Protein AF-A0A2V8SDV5-F1 (afdb_monomer_lite)

Secondary structure (DSSP, 8-state):
-PPPPPPP-----PPP---PPP-----PPPPPPPPPTHHHHHHHTT----SS-HHHHHHGGG-HHHHHHHHHHHHHHHHHSGGGT---HHHHHHHHS----HHHHHHHHHHHHTS-GGG--HHHHHHHHHH-HHHHHHHHHHHHHHHHHHHHHTHHHHHTTTTSTTT--HHHHHHHHHHHHHHHHHH---SHHHHHHHHHHHHHHHHHHHHHHHHHHHHHS------HHHHHHHHHHHHHHHHTT--TT--------HHHHHHHHHHHHHHHHHHHHHHHHHHHHHHHHHHHHHHHHHHHHHHHHHHHHHHT-

pLDDT: mean 82.23, std 18.37, range [34.72, 98.62]

Radius of gyration: 32.61 Å; chains: 1; bounding box: 70×82×105 Å

Sequence (313 aa):
MSRRAVKPKQSEETPKPDEAPPLTLVEFPAPPETPVLDEADEAMNKLALHYDSIGLAQYERGSLLRIFRDEFRRYATYLMSDSGGNIPLEEACRQASHRYDTKGATELMEELLNTPTESVNFSRLMHLWECSPEEAERFFGLVKSEATREFASGHMAAEVFEPVDWMRSVWQRAKFLAVRDTFLAEYEPEGGIEYALVDTLSQAYFMQQYWMEMAVKRTRSSPCRETYEFAEWKHYKREVAKERKFEHGWWDIPLISEQAAVESATQMADTFSRLFQRTLRQLNNHRLAKLKAQKLQAEIHRLNRKGLDSERN

Foldseek 3Di:
DDDDDDDDDDDDDDDDPDDDPPPDPPPDPDDPDDPDPPVVVVVVVVPPDDDDDVVVVVVCVQFVCVVLVVVLVVQLVCCCDPNNVNDPSVVSNVVSAADADPPQLVVLLVVCVPDDLVPDDVVSLVVNCSHPVVSSRVVSVVSVVVVVVCLLQLVVLLCVQVVDPVSPDPVLSVVLSVQLVVLCVVPVDDDDVLSVLSSQLSVLVSQLVVLVVQLVVLVPDDWPDCDPVNVVVVVVVVVVCVVVVNDPDDDDDDDDGSVVSSVVSVVSSVVSVVSNVVSVVVSVVVVVVVVVVVVVVVVVVVVVVVVVVVVVD

Structure (mmCIF, N/CA/C/O backbone):
data_AF-A0A2V8SDV5-F1
#
_entry.id   AF-A0A2V8SDV5-F1
#
loop_
_atom_site.group_PDB
_atom_site.id
_atom_site.type_symbol
_atom_site.label_atom_id
_atom_site.label_alt_id
_atom_site.label_comp_id
_atom_site.label_asym_id
_atom_site.label_entity_id
_atom_site.label_seq_id
_atom_site.pdbx_PDB_ins_code
_atom_site.Cartn_x
_atom_site.Cartn_y
_atom_site.Cartn_z
_atom_site.occupancy
_atom_site.B_iso_or_equiv
_atom_site.auth_seq_id
_atom_site.auth_comp_id
_atom_site.auth_asym_id
_atom_site.auth_atom_id
_atom_site.pdbx_PDB_model_num
ATOM 1 N N . MET A 1 1 ? 38.248 -43.782 -54.897 1.00 49.00 1 MET A N 1
ATOM 2 C CA . MET A 1 1 ? 37.269 -42.923 -54.193 1.00 49.00 1 MET A CA 1
ATOM 3 C C . MET A 1 1 ? 35.896 -43.172 -54.798 1.00 49.00 1 MET A C 1
ATOM 5 O O . MET A 1 1 ? 35.703 -42.912 -55.978 1.00 49.00 1 MET A O 1
ATOM 9 N N . SER A 1 2 ? 35.016 -43.819 -54.033 1.00 46.56 2 SER A N 1
ATOM 10 C CA . SER A 1 2 ? 33.792 -44.467 -54.523 1.00 46.56 2 SER A CA 1
ATOM 11 C C . SER A 1 2 ? 32.611 -43.490 -54.558 1.00 46.56 2 SER A C 1
ATOM 13 O O . SER A 1 2 ? 32.330 -42.829 -53.560 1.00 46.56 2 SER A O 1
ATOM 15 N N . ARG A 1 3 ? 31.934 -43.387 -55.710 1.00 50.47 3 ARG A N 1
ATOM 16 C CA . ARG A 1 3 ? 30.750 -42.539 -55.924 1.00 50.47 3 ARG A CA 1
ATOM 17 C C . ARG A 1 3 ? 29.518 -43.221 -55.317 1.00 50.47 3 ARG A C 1
ATOM 19 O O . ARG A 1 3 ? 29.137 -44.301 -55.757 1.00 50.47 3 ARG A O 1
ATOM 26 N N . ARG A 1 4 ? 28.892 -42.591 -54.317 1.00 50.09 4 ARG A N 1
ATOM 27 C CA . ARG A 1 4 ? 27.607 -43.027 -53.745 1.00 50.09 4 ARG A CA 1
ATOM 28 C C . ARG A 1 4 ? 26.446 -42.439 -54.546 1.00 50.09 4 ARG A C 1
ATOM 30 O O . ARG A 1 4 ? 26.362 -41.229 -54.721 1.00 50.09 4 ARG A O 1
ATOM 37 N N . ALA A 1 5 ? 25.566 -43.322 -55.009 1.00 54.81 5 ALA A N 1
ATOM 38 C CA . ALA A 1 5 ? 24.318 -43.001 -55.684 1.00 54.81 5 ALA A CA 1
ATOM 39 C C . ALA A 1 5 ? 23.266 -42.477 -54.689 1.00 54.81 5 ALA A C 1
ATOM 41 O O . ALA A 1 5 ? 23.060 -43.062 -53.624 1.00 54.81 5 ALA A O 1
ATOM 42 N N . VAL A 1 6 ? 22.599 -41.386 -55.064 1.00 53.56 6 VAL A N 1
ATOM 43 C CA . VAL A 1 6 ? 21.464 -40.779 -54.356 1.00 53.56 6 VAL A CA 1
ATOM 44 C C . VAL A 1 6 ? 20.179 -41.454 -54.846 1.00 53.56 6 VAL A C 1
ATOM 46 O O . VAL A 1 6 ? 19.916 -41.472 -56.047 1.00 53.56 6 VAL A O 1
ATOM 49 N N . LYS A 1 7 ? 19.396 -42.037 -53.929 1.00 58.16 7 LYS A N 1
ATOM 50 C CA . LYS A 1 7 ? 18.055 -42.581 -54.212 1.00 58.16 7 LYS A CA 1
ATOM 51 C C . LYS A 1 7 ? 16.987 -41.474 -54.128 1.00 58.16 7 LYS A C 1
ATOM 53 O O . LYS A 1 7 ? 17.158 -40.551 -53.332 1.00 58.16 7 LYS A O 1
ATOM 58 N N . PRO A 1 8 ? 15.905 -41.557 -54.925 1.00 54.75 8 PRO A N 1
ATOM 59 C CA . PRO A 1 8 ? 14.901 -40.506 -55.029 1.00 54.75 8 PRO A CA 1
ATOM 60 C C . PRO A 1 8 ? 13.845 -40.561 -53.915 1.00 54.75 8 PRO A C 1
ATOM 62 O O . PRO A 1 8 ? 13.597 -41.603 -53.308 1.00 54.75 8 PRO A O 1
ATOM 65 N N . LYS A 1 9 ? 13.248 -39.381 -53.702 1.00 50.44 9 LYS A N 1
ATOM 66 C CA . LYS A 1 9 ? 12.163 -39.011 -52.783 1.00 50.44 9 LYS A CA 1
ATOM 67 C C . LYS A 1 9 ? 11.023 -40.035 -52.724 1.00 50.44 9 LYS A C 1
ATOM 69 O O . LYS A 1 9 ? 10.465 -40.388 -53.760 1.00 50.44 9 LYS A O 1
ATOM 74 N N . GLN A 1 10 ? 10.628 -40.399 -51.505 1.00 50.66 10 GLN A N 1
ATOM 75 C CA . GLN A 1 10 ? 9.293 -40.916 -51.211 1.00 50.66 10 GLN A CA 1
ATOM 76 C C . GLN A 1 10 ? 8.358 -39.740 -50.912 1.00 50.66 10 GLN A C 1
ATOM 78 O O . GLN A 1 10 ? 8.747 -38.767 -50.267 1.00 50.66 10 GLN A O 1
ATOM 83 N N . SER A 1 11 ? 7.172 -39.834 -51.495 1.00 47.81 11 SER A N 1
ATOM 84 C CA . SER A 1 11 ? 6.075 -38.878 -51.488 1.00 47.81 11 SER A CA 1
ATOM 85 C C . SER A 1 11 ? 5.344 -38.816 -50.149 1.00 47.81 11 SER A C 1
ATOM 87 O O . SER A 1 11 ? 5.322 -39.778 -49.388 1.00 47.81 11 SER A O 1
ATOM 89 N N . GLU A 1 12 ? 4.745 -37.649 -49.940 1.00 51.69 12 GLU A N 1
ATOM 90 C CA . GLU A 1 12 ? 3.873 -37.209 -48.856 1.00 51.69 12 GLU A CA 1
ATOM 91 C C . GLU A 1 12 ? 2.840 -38.246 -48.392 1.00 51.69 12 GLU A C 1
ATOM 93 O O . GLU A 1 12 ? 2.044 -38.746 -49.183 1.00 51.69 12 GLU A O 1
ATOM 98 N N . GLU A 1 13 ? 2.794 -38.464 -47.076 1.00 52.88 13 GLU A N 1
ATOM 99 C CA . GLU A 1 13 ? 1.607 -38.924 -46.358 1.00 52.88 13 GLU A CA 1
ATOM 100 C C . GLU A 1 13 ? 1.145 -37.753 -45.481 1.00 52.88 13 GLU A C 1
ATOM 102 O O . GLU A 1 13 ? 1.774 -37.399 -44.483 1.00 52.88 13 GLU A O 1
ATOM 107 N N . THR A 1 14 ? 0.084 -37.076 -45.915 1.00 54.94 14 THR A N 1
ATOM 108 C CA . THR A 1 14 ? -0.599 -36.034 -45.142 1.00 54.94 14 THR A CA 1
ATOM 109 C C . THR A 1 14 ? -1.192 -36.639 -43.865 1.00 54.94 14 THR A C 1
ATOM 111 O O . THR A 1 14 ? -1.994 -37.573 -43.976 1.00 54.94 14 THR A O 1
ATOM 114 N N . PRO A 1 15 ? -0.867 -36.120 -42.666 1.00 56.84 15 PRO A N 1
ATOM 115 C CA . PRO A 1 15 ? -1.515 -36.556 -41.438 1.00 56.84 15 PRO A CA 1
ATOM 116 C C . PRO A 1 15 ? -2.990 -36.138 -41.463 1.00 56.84 15 PRO A C 1
ATOM 118 O O . PRO A 1 15 ? -3.324 -34.991 -41.768 1.00 56.84 15 PRO A O 1
ATOM 121 N N . LYS A 1 16 ? -3.876 -37.095 -41.165 1.00 62.25 16 LYS A N 1
ATOM 122 C CA . LYS A 1 16 ? -5.292 -36.828 -40.896 1.00 62.25 16 LYS A CA 1
ATOM 123 C C . LYS A 1 16 ? -5.400 -35.801 -39.758 1.00 62.25 16 LYS A C 1
ATOM 125 O O . LYS A 1 16 ? -4.616 -35.890 -38.817 1.00 62.25 16 LYS A O 1
ATOM 130 N N . PRO A 1 17 ? -6.349 -34.852 -39.822 1.00 55.41 17 PRO A N 1
ATOM 131 C CA . PRO A 1 17 ? -6.606 -33.959 -38.706 1.00 55.41 17 PRO A CA 1
ATOM 132 C C . PRO A 1 17 ? -7.155 -34.794 -37.547 1.00 55.41 17 PRO A C 1
ATOM 134 O O . PRO A 1 17 ? -8.232 -35.377 -37.665 1.00 55.41 17 PRO A O 1
ATOM 137 N N . ASP A 1 18 ? -6.390 -34.880 -36.461 1.00 56.69 18 ASP A N 1
ATOM 138 C CA . ASP A 1 18 ? -6.888 -35.384 -35.188 1.00 56.69 18 ASP A CA 1
ATOM 139 C C . ASP A 1 18 ? -8.061 -34.496 -34.760 1.00 56.69 18 ASP A C 1
ATOM 141 O O . ASP A 1 18 ? -7.931 -33.274 -34.632 1.00 56.69 18 ASP A O 1
ATOM 145 N N . GLU A 1 19 ? -9.228 -35.118 -34.600 1.00 59.03 19 GLU A N 1
ATOM 146 C CA . GLU A 1 19 ? -10.405 -34.500 -34.006 1.00 59.03 19 GLU A CA 1
ATOM 147 C C . GLU A 1 19 ? -10.012 -33.950 -32.635 1.00 59.03 19 GLU A C 1
ATOM 149 O O . GLU A 1 19 ? -9.651 -34.694 -31.721 1.00 59.03 19 GLU A O 1
ATOM 154 N N . ALA A 1 20 ? -10.046 -32.623 -32.508 1.00 60.84 20 ALA A N 1
ATOM 155 C CA . ALA A 1 20 ? -9.843 -31.966 -31.233 1.00 60.84 20 ALA A CA 1
ATOM 156 C C . ALA A 1 20 ? -10.861 -32.534 -30.226 1.00 60.84 20 ALA A C 1
ATOM 158 O O . ALA A 1 20 ? -12.056 -32.584 -30.543 1.00 60.84 20 ALA A O 1
ATOM 159 N N . PRO A 1 21 ? -10.423 -32.965 -29.030 1.00 67.69 21 PRO A N 1
ATOM 160 C CA . PRO A 1 21 ? -11.344 -33.431 -28.009 1.00 67.69 21 PRO A CA 1
ATOM 161 C C . PRO A 1 21 ? -12.359 -32.319 -27.704 1.00 67.69 21 PRO A C 1
ATOM 163 O O . PRO A 1 21 ? -11.981 -31.141 -27.674 1.00 67.69 21 PRO A O 1
ATOM 166 N N . PRO A 1 22 ? -13.644 -32.657 -27.496 1.00 63.91 22 PRO A N 1
ATOM 167 C CA . PRO A 1 22 ? -14.652 -31.670 -27.147 1.00 63.91 22 PRO A CA 1
ATOM 168 C C . PRO A 1 22 ? -14.192 -30.923 -25.898 1.00 63.91 22 PRO A C 1
ATOM 170 O O . PRO A 1 22 ? -13.827 -31.540 -24.898 1.00 63.91 22 PRO A O 1
ATOM 173 N N . LEU A 1 23 ? -14.190 -29.591 -25.979 1.00 51.94 23 LEU A N 1
ATOM 174 C CA . LEU A 1 23 ? -13.953 -28.710 -24.843 1.00 51.94 23 LEU A CA 1
ATOM 175 C C . LEU A 1 23 ? -14.999 -29.035 -23.774 1.00 51.94 23 LEU A C 1
ATOM 177 O O . LEU A 1 23 ? -16.142 -28.585 -23.845 1.00 51.94 23 LEU A O 1
ATOM 181 N N . THR A 1 24 ? -14.617 -29.852 -22.797 1.00 54.72 24 THR A N 1
ATOM 182 C CA . THR A 1 24 ? -15.363 -30.012 -21.556 1.00 54.72 24 THR A CA 1
ATOM 183 C C . THR A 1 24 ? -15.411 -28.647 -20.890 1.00 54.72 24 THR A C 1
ATOM 185 O O . THR A 1 24 ? -14.373 -28.118 -20.486 1.00 54.72 24 THR A O 1
ATOM 188 N N . LEU A 1 25 ? -16.612 -28.068 -20.822 1.00 49.56 25 LEU A N 1
ATOM 189 C CA . LEU A 1 25 ? -16.926 -26.946 -19.948 1.00 49.56 25 LEU A CA 1
ATOM 190 C C . LEU A 1 25 ? -16.428 -27.308 -18.547 1.00 49.56 25 LEU A C 1
ATOM 192 O O . LEU A 1 25 ? -16.959 -28.210 -17.905 1.00 49.56 25 LEU A O 1
ATOM 196 N N . VAL A 1 26 ? -15.362 -26.641 -18.111 1.00 53.66 26 VAL A N 1
ATOM 197 C CA . VAL A 1 26 ? -14.931 -26.676 -16.718 1.00 53.66 26 VAL A CA 1
ATOM 198 C C . VAL A 1 26 ? -16.024 -25.950 -15.943 1.00 53.66 26 VAL A C 1
ATOM 200 O O . VAL A 1 26 ? -16.126 -24.726 -16.007 1.00 53.66 26 VAL A O 1
ATOM 203 N N . GLU A 1 27 ? -16.895 -26.714 -15.286 1.00 49.75 27 GLU A N 1
ATOM 204 C CA . GLU A 1 27 ? -17.838 -26.179 -14.311 1.00 49.75 27 GLU A CA 1
ATOM 205 C C . GLU A 1 27 ? -17.020 -25.561 -13.175 1.00 49.75 27 GLU A C 1
ATOM 207 O O . GLU A 1 27 ? -16.356 -26.255 -12.403 1.00 49.75 27 GLU A O 1
ATOM 212 N N . PHE A 1 28 ? -17.010 -24.230 -13.114 1.00 49.50 28 PHE A N 1
ATOM 213 C CA . PHE A 1 28 ? -16.455 -23.520 -11.974 1.00 49.50 28 PHE A CA 1
ATOM 214 C C . PHE A 1 28 ? -17.338 -23.819 -10.754 1.00 49.50 28 PHE A C 1
ATOM 216 O O . PHE A 1 28 ? -18.562 -23.687 -10.860 1.00 49.50 28 PHE A O 1
ATOM 223 N N . PRO A 1 29 ? -16.762 -24.222 -9.607 1.00 61.72 29 PRO A N 1
ATOM 224 C CA . PRO A 1 29 ? -17.536 -24.397 -8.387 1.00 61.72 29 PRO A CA 1
ATOM 225 C C . PRO A 1 29 ? -18.233 -23.077 -8.045 1.00 61.72 29 PRO A C 1
ATOM 227 O O . PRO A 1 29 ? -17.631 -22.006 -8.152 1.00 61.72 29 PRO A O 1
ATOM 230 N N . ALA A 1 30 ? -19.509 -23.161 -7.664 1.00 60.22 30 ALA A N 1
ATOM 231 C CA . ALA A 1 30 ? -20.270 -22.006 -7.209 1.00 60.22 30 ALA A CA 1
ATOM 232 C C . ALA A 1 30 ? -19.486 -21.272 -6.102 1.00 60.22 30 ALA A C 1
ATOM 234 O O . ALA A 1 30 ? -18.885 -21.937 -5.249 1.00 60.22 30 ALA A O 1
ATOM 235 N N . PRO A 1 31 ? -19.449 -19.925 -6.117 1.00 54.84 31 PRO A N 1
ATOM 236 C CA . PRO A 1 31 ? -18.768 -19.164 -5.081 1.00 54.84 31 PRO A CA 1
ATOM 237 C C . PRO A 1 31 ? -19.326 -19.559 -3.704 1.00 54.84 31 PRO A C 1
ATOM 239 O O . PRO A 1 31 ? -20.537 -19.762 -3.588 1.00 54.84 31 PRO A O 1
ATOM 242 N N . PRO A 1 32 ? -18.469 -19.700 -2.676 1.00 55.53 32 PRO A N 1
ATOM 243 C CA . PRO A 1 32 ? -18.927 -20.036 -1.336 1.00 55.53 32 PRO A CA 1
ATOM 244 C C . PRO A 1 32 ? -19.939 -18.987 -0.877 1.00 55.53 32 PRO A C 1
ATOM 246 O O . PRO A 1 32 ? -19.710 -17.786 -1.040 1.00 55.53 32 PRO A O 1
ATOM 249 N N . GLU A 1 33 ? -21.062 -19.456 -0.333 1.00 49.28 33 GLU A N 1
ATOM 250 C CA . GLU A 1 33 ? -22.082 -18.605 0.270 1.00 49.28 33 GLU A CA 1
ATOM 251 C C . GLU A 1 33 ? -21.403 -17.652 1.260 1.00 49.28 33 GLU A C 1
ATOM 253 O O . GLU A 1 33 ? -20.686 -18.071 2.172 1.00 49.28 33 GLU A O 1
ATOM 258 N N . THR A 1 34 ? -21.566 -16.351 1.027 1.00 46.34 34 THR A N 1
ATOM 259 C CA . THR A 1 34 ? -21.041 -15.311 1.909 1.00 46.34 34 THR A CA 1
ATOM 260 C C . THR A 1 34 ? -21.601 -15.527 3.315 1.00 46.34 34 THR A C 1
ATOM 262 O O . THR A 1 34 ? -22.823 -15.639 3.444 1.00 46.34 34 THR A O 1
ATOM 265 N N . PRO A 1 35 ? -20.761 -15.576 4.365 1.00 43.09 35 PRO A N 1
ATOM 266 C CA . PRO A 1 35 ? -21.247 -15.737 5.726 1.00 43.09 35 PRO A CA 1
ATOM 267 C C . PRO A 1 35 ? -22.175 -14.573 6.087 1.00 43.09 35 PRO A C 1
ATOM 269 O O . PRO A 1 35 ? -21.848 -13.406 5.869 1.00 43.09 35 PRO A O 1
ATOM 272 N N . VAL A 1 36 ? -23.349 -14.925 6.609 1.00 47.34 36 VAL A N 1
ATOM 273 C CA . VAL A 1 36 ? -24.368 -14.003 7.114 1.00 47.34 36 VAL A CA 1
ATOM 274 C C . VAL A 1 36 ? -23.744 -13.155 8.229 1.00 47.34 36 VAL A C 1
ATOM 276 O O . VAL A 1 36 ? -23.214 -13.690 9.199 1.00 47.34 36 VAL A O 1
ATOM 279 N N . LEU A 1 37 ? -23.780 -11.830 8.062 1.00 45.69 37 LEU A N 1
ATOM 280 C CA . LEU A 1 37 ? -23.145 -10.823 8.928 1.00 45.69 37 LEU A CA 1
ATOM 281 C C . LEU A 1 37 ? -23.726 -10.739 10.357 1.00 45.69 37 LEU A C 1
ATOM 283 O O . LEU A 1 37 ? -23.170 -10.033 11.193 1.00 45.69 37 LEU A O 1
ATOM 287 N N . ASP A 1 38 ? -24.791 -11.478 10.669 1.00 50.31 38 ASP A N 1
ATOM 288 C CA . ASP A 1 38 ? -25.594 -11.250 11.877 1.00 50.31 38 ASP A CA 1
ATOM 289 C C . ASP A 1 38 ? -24.937 -11.719 13.194 1.00 50.31 38 ASP A C 1
ATOM 291 O O . ASP A 1 38 ? -25.239 -11.180 14.257 1.00 50.31 38 ASP A O 1
ATOM 295 N N . GLU A 1 39 ? -23.986 -12.663 13.171 1.00 44.62 39 GLU A N 1
ATOM 296 C CA . GLU A 1 39 ? -23.359 -13.166 14.413 1.00 44.62 39 GLU A CA 1
ATOM 297 C C . GLU A 1 39 ? -22.211 -12.278 14.937 1.00 44.62 39 GLU A C 1
ATOM 299 O O . GLU A 1 39 ? -21.889 -12.305 16.130 1.00 44.62 39 GLU A O 1
ATOM 304 N N . ALA A 1 40 ? -21.602 -11.449 14.081 1.00 48.56 40 ALA A N 1
ATOM 305 C CA . ALA A 1 40 ? -20.540 -10.522 14.487 1.00 48.56 40 ALA A CA 1
ATOM 306 C C . ALA A 1 40 ? -21.097 -9.278 15.210 1.00 48.56 40 ALA A C 1
ATOM 308 O O . ALA A 1 40 ? -20.464 -8.760 16.138 1.00 48.56 40 ALA A O 1
ATOM 309 N N . ASP A 1 41 ? -22.310 -8.850 14.849 1.00 45.66 41 ASP A N 1
ATOM 310 C CA . ASP A 1 41 ? -22.962 -7.661 15.407 1.00 45.66 41 ASP A CA 1
ATOM 311 C C . ASP A 1 41 ? -23.574 -7.909 16.802 1.00 45.66 41 ASP A C 1
ATOM 313 O O . ASP A 1 41 ? -23.586 -7.012 17.655 1.00 45.66 41 ASP A O 1
ATOM 317 N N . GLU A 1 42 ? -23.986 -9.142 17.123 1.00 41.25 42 GLU A N 1
ATOM 318 C CA . GLU A 1 42 ? -24.474 -9.492 18.469 1.00 41.25 42 GLU A CA 1
ATOM 319 C C . GLU A 1 42 ? -23.359 -9.560 19.531 1.00 41.25 42 GLU A C 1
ATOM 321 O O . GLU A 1 42 ? -23.601 -9.277 20.712 1.00 41.25 42 GLU A O 1
ATOM 326 N N . ALA A 1 43 ? -22.124 -9.885 19.135 1.00 48.41 43 ALA A N 1
ATOM 327 C CA . ALA A 1 43 ? -20.965 -9.860 20.032 1.00 48.41 43 ALA A CA 1
ATOM 328 C C . ALA A 1 43 ? -20.507 -8.422 20.347 1.00 48.41 43 ALA A C 1
ATOM 330 O O . ALA A 1 43 ? -20.056 -8.139 21.461 1.00 48.41 43 ALA A O 1
ATOM 331 N N . MET A 1 44 ? -20.681 -7.506 19.391 1.00 41.75 44 MET A N 1
ATOM 332 C CA . MET A 1 44 ? -20.346 -6.082 19.503 1.00 41.75 44 MET A CA 1
ATOM 333 C C . MET A 1 44 ? -21.282 -5.316 20.454 1.00 41.75 44 MET A C 1
ATOM 335 O O . MET A 1 44 ? -20.826 -4.441 21.189 1.00 41.75 44 MET A O 1
ATOM 339 N N . ASN A 1 45 ? -22.563 -5.692 20.530 1.00 42.19 45 ASN A N 1
ATOM 340 C CA . ASN A 1 45 ? -23.560 -4.992 21.355 1.00 42.19 45 ASN A CA 1
ATOM 341 C C . ASN A 1 45 ? -23.531 -5.326 22.863 1.00 42.19 45 ASN A C 1
ATOM 343 O O . ASN A 1 45 ? -24.181 -4.643 23.654 1.00 42.19 45 ASN A O 1
ATOM 347 N N . LYS A 1 46 ? -22.762 -6.332 23.311 1.00 37.16 46 LYS A N 1
ATOM 348 C CA . LYS A 1 46 ? -22.651 -6.700 24.745 1.00 37.16 46 LYS A CA 1
ATOM 349 C C . LYS A 1 46 ? -21.525 -5.990 25.510 1.00 37.16 46 LYS A C 1
ATOM 351 O O . LYS A 1 46 ? -21.365 -6.218 26.708 1.00 37.16 46 LYS A O 1
ATOM 356 N N . LEU A 1 47 ? -20.772 -5.102 24.861 1.00 42.19 47 LEU A N 1
ATOM 357 C CA . LEU A 1 47 ? -19.643 -4.363 25.442 1.00 42.19 47 LEU A CA 1
ATOM 358 C C . LEU A 1 47 ? -20.015 -2.913 25.797 1.00 42.19 47 LEU A C 1
ATOM 360 O O . LEU A 1 47 ? -19.348 -1.959 25.412 1.00 42.19 47 LEU A O 1
ATOM 364 N N . ALA A 1 48 ? -21.079 -2.733 26.579 1.00 45.47 48 ALA A N 1
ATOM 365 C CA . ALA A 1 48 ? -21.377 -1.447 27.207 1.00 45.47 48 ALA A CA 1
ATOM 366 C C . ALA A 1 48 ? -20.583 -1.315 28.521 1.00 45.47 48 ALA A C 1
ATOM 368 O O . ALA A 1 48 ? -21.068 -1.718 29.577 1.00 45.47 48 ALA A O 1
ATOM 369 N N . LEU A 1 49 ? -19.355 -0.778 28.473 1.00 36.44 49 LEU A N 1
ATOM 370 C CA . LEU A 1 49 ? -18.545 -0.509 29.671 1.00 36.44 49 LEU A CA 1
ATOM 371 C C . LEU A 1 49 ? -17.757 0.812 29.605 1.00 36.44 49 LEU A C 1
ATOM 373 O O . LEU A 1 49 ? -17.096 1.128 28.622 1.00 36.44 49 LEU A O 1
ATOM 377 N N . HIS A 1 50 ? -17.868 1.528 30.728 1.00 34.72 50 HIS A N 1
ATOM 378 C CA . HIS A 1 50 ? -17.202 2.734 31.232 1.00 34.72 50 HIS A CA 1
ATOM 379 C C . HIS A 1 50 ? -16.085 3.424 30.417 1.00 34.72 50 HIS A C 1
ATOM 381 O O . HIS A 1 50 ? -15.031 2.864 30.116 1.00 34.72 50 HIS A O 1
ATOM 387 N N . TYR A 1 51 ? -16.324 4.723 30.210 1.00 42.88 51 TYR A N 1
ATOM 388 C CA . TYR A 1 51 ? -15.455 5.749 29.637 1.00 42.88 51 TYR A CA 1
ATOM 389 C C . TYR A 1 51 ? -14.203 5.999 30.505 1.00 42.88 51 TYR A C 1
ATOM 391 O O . TYR A 1 51 ? -14.286 5.921 31.725 1.00 42.88 51 TYR A O 1
ATOM 399 N N . ASP A 1 52 ? -13.074 6.308 29.856 1.00 42.44 52 ASP A N 1
ATOM 400 C CA . ASP A 1 52 ? -11.698 6.490 30.386 1.00 42.44 52 ASP A CA 1
ATOM 401 C C . ASP A 1 52 ? -10.774 5.259 30.455 1.00 42.44 52 ASP A C 1
ATOM 403 O O . ASP A 1 52 ? -9.778 5.253 31.180 1.00 42.44 52 ASP A O 1
ATOM 407 N N . SER A 1 53 ? -10.999 4.234 29.628 1.00 42.97 53 SER A N 1
ATOM 408 C CA . SER A 1 53 ? -9.991 3.181 29.428 1.00 42.97 53 SER A CA 1
ATOM 409 C C . SER A 1 53 ? -9.222 3.348 28.111 1.00 42.97 53 SER A C 1
ATOM 411 O O . SER A 1 53 ? -9.791 3.609 27.053 1.00 42.97 53 SER A O 1
ATOM 413 N N . ILE A 1 54 ? -7.908 3.102 28.154 1.00 47.22 54 ILE A N 1
ATOM 414 C CA . ILE A 1 54 ? -7.016 2.931 26.987 1.00 47.22 54 ILE A CA 1
ATOM 415 C C . ILE A 1 54 ? -7.580 1.932 25.948 1.00 47.22 54 ILE A C 1
ATOM 417 O O . ILE A 1 54 ? -7.202 1.985 24.778 1.00 47.22 54 ILE A O 1
ATOM 421 N N . GLY A 1 55 ? -8.509 1.053 26.345 1.00 49.31 55 GLY A N 1
ATOM 422 C CA . GLY A 1 55 ? -9.231 0.151 25.446 1.00 49.31 55 GLY A CA 1
ATOM 423 C C . GLY A 1 55 ? -10.172 0.877 24.478 1.00 49.31 55 GLY A C 1
ATOM 424 O O . GLY A 1 55 ? -10.196 0.539 23.298 1.00 49.31 55 GLY A O 1
ATOM 425 N N . LEU A 1 56 ? -10.860 1.937 24.917 1.00 46.53 56 LEU A N 1
ATOM 426 C CA . LEU A 1 56 ? -11.665 2.791 24.030 1.00 46.53 56 LEU A CA 1
ATOM 427 C C . LEU A 1 56 ? -10.779 3.563 23.045 1.00 46.53 56 LEU A C 1
ATOM 429 O O . LEU A 1 56 ? -11.133 3.679 21.881 1.00 46.53 56 LEU A O 1
ATOM 433 N N . ALA A 1 57 ? -9.567 3.962 23.444 1.00 49.53 57 ALA A N 1
ATOM 434 C CA . ALA A 1 57 ? -8.603 4.580 22.528 1.00 49.53 57 ALA A CA 1
ATOM 435 C C . ALA A 1 57 ? -8.122 3.629 21.406 1.00 49.53 57 ALA A C 1
ATOM 437 O O . ALA A 1 57 ? -7.627 4.096 20.376 1.00 49.53 57 ALA A O 1
ATOM 438 N N . GLN A 1 58 ? -8.254 2.305 21.583 1.00 51.12 58 GLN A N 1
ATOM 439 C CA . GLN A 1 58 ? -7.997 1.320 20.525 1.00 51.12 58 GLN A CA 1
ATOM 440 C C . GLN A 1 58 ? -9.196 1.157 19.580 1.00 51.12 58 GLN A C 1
ATOM 442 O O . GLN A 1 58 ? -8.978 1.069 18.374 1.00 51.12 58 GLN A O 1
ATOM 447 N N . TYR A 1 59 ? -10.433 1.210 20.090 1.00 51.56 59 TYR A N 1
ATOM 448 C CA . TYR A 1 59 ? -11.648 1.255 19.260 1.00 51.56 59 TYR A CA 1
ATOM 449 C C . TYR A 1 59 ? -11.793 2.589 18.500 1.00 51.56 59 TYR A C 1
ATOM 451 O O . TYR A 1 59 ? -12.185 2.613 17.337 1.00 51.56 59 TYR A O 1
ATOM 459 N N . GLU A 1 60 ? -11.382 3.704 19.104 1.00 52.25 60 GLU A N 1
ATOM 460 C CA . GLU A 1 60 ? -11.430 5.046 18.508 1.00 52.25 60 GLU A CA 1
ATOM 461 C C . GLU A 1 60 ? -10.277 5.329 17.529 1.00 52.25 60 GLU A C 1
ATOM 463 O O . GLU A 1 60 ? -10.281 6.355 16.846 1.00 52.25 60 GLU A O 1
ATOM 468 N N . ARG A 1 61 ? -9.268 4.449 17.427 1.00 53.72 61 ARG A N 1
ATOM 469 C CA . ARG A 1 61 ? -8.073 4.689 16.593 1.00 53.72 61 ARG A CA 1
ATOM 470 C C . ARG A 1 61 ? -8.366 4.745 15.090 1.00 53.72 61 ARG A C 1
ATOM 472 O O . ARG A 1 61 ? -7.522 5.232 14.345 1.00 53.72 61 ARG A O 1
ATOM 479 N N . GLY A 1 62 ? -9.542 4.284 14.668 1.00 57.22 62 GLY A N 1
ATOM 480 C CA . GLY A 1 62 ? -10.017 4.343 13.285 1.00 57.22 62 GLY A CA 1
ATOM 481 C C . GLY A 1 62 ? -11.416 4.939 13.130 1.00 57.22 62 GLY A C 1
ATOM 482 O O . GLY A 1 62 ? -12.051 4.679 12.107 1.00 57.22 62 GLY A O 1
ATOM 483 N N . SER A 1 63 ? -11.917 5.669 14.132 1.00 70.19 63 SER A N 1
ATOM 484 C CA . SER A 1 63 ? -13.237 6.300 14.061 1.00 70.19 63 SER A CA 1
ATOM 485 C C . SER A 1 63 ? -13.124 7.749 13.594 1.00 70.19 63 SER A C 1
ATOM 487 O O . SER A 1 63 ? -12.298 8.515 14.109 1.00 70.19 63 SER A O 1
ATOM 489 N N . LEU A 1 64 ? -13.964 8.133 12.630 1.00 74.94 64 LEU A N 1
ATOM 490 C CA . LEU A 1 64 ? -14.055 9.520 12.164 1.00 74.94 64 LEU A CA 1
ATOM 491 C C . LEU A 1 64 ? -14.489 10.452 13.288 1.00 74.94 64 LEU A C 1
ATOM 493 O O . LEU A 1 64 ? -14.006 11.585 13.344 1.00 74.94 64 LEU A O 1
ATOM 497 N N . LEU A 1 65 ? -15.286 9.941 14.236 1.00 74.56 65 LEU A N 1
ATOM 498 C CA . LEU A 1 65 ? -15.654 10.630 15.476 1.00 74.56 65 LEU A CA 1
ATOM 499 C C . LEU A 1 65 ? -14.469 11.326 16.138 1.00 74.56 65 LEU A C 1
ATOM 501 O O . LEU A 1 65 ? -14.634 12.424 16.657 1.00 74.56 65 LEU A O 1
ATOM 505 N N . ARG A 1 66 ? -13.275 10.724 16.147 1.00 79.94 66 ARG A N 1
ATOM 506 C CA . ARG A 1 66 ? -12.114 11.346 16.791 1.00 79.94 66 ARG A CA 1
ATOM 507 C C . ARG A 1 66 ? -11.591 12.541 15.999 1.00 79.94 66 ARG A C 1
ATOM 509 O O . ARG A 1 66 ? -11.354 13.590 16.593 1.00 79.94 66 ARG A O 1
ATOM 516 N N . ILE A 1 67 ? -11.412 12.377 14.688 1.00 79.25 67 ILE A N 1
ATOM 517 C CA . ILE A 1 67 ? -10.914 13.443 13.806 1.00 79.25 67 ILE A CA 1
ATOM 518 C C . ILE A 1 67 ? -11.879 14.627 13.868 1.00 79.25 67 ILE A C 1
ATOM 520 O O . ILE A 1 67 ? -11.463 15.761 14.098 1.00 79.25 67 ILE A O 1
ATOM 524 N N . PHE A 1 68 ? -13.177 14.350 13.774 1.00 82.38 68 PHE A N 1
ATOM 525 C CA . PHE A 1 68 ? -14.195 15.387 13.812 1.00 82.38 68 PHE A CA 1
ATOM 526 C C . PHE A 1 68 ? -14.440 15.960 15.207 1.00 82.38 68 PHE A C 1
ATOM 528 O O . PHE A 1 68 ? -14.747 17.141 15.310 1.00 82.38 68 PHE A O 1
ATOM 535 N N . ARG A 1 69 ? -14.237 15.205 16.296 1.00 82.06 69 ARG A N 1
ATOM 536 C CA . ARG A 1 69 ? -14.231 15.770 17.660 1.00 82.06 69 ARG A CA 1
ATOM 537 C C . ARG A 1 69 ? -13.080 16.743 17.866 1.00 82.06 69 ARG A C 1
ATOM 539 O O . ARG A 1 69 ? -13.273 17.762 18.526 1.00 82.06 69 ARG A O 1
ATOM 546 N N . ASP A 1 70 ? -11.898 16.439 17.341 1.00 83.88 70 ASP A N 1
ATOM 547 C CA . ASP A 1 70 ? -10.758 17.349 17.434 1.00 83.88 70 ASP A CA 1
ATOM 548 C C . ASP A 1 70 ? -10.995 18.614 16.596 1.00 83.88 70 ASP A C 1
ATOM 550 O O . ASP A 1 70 ? -10.749 19.715 17.092 1.00 83.88 70 ASP A O 1
ATOM 554 N N . GLU A 1 71 ? -11.563 18.491 15.393 1.00 83.56 71 GLU A N 1
ATOM 555 C CA . GLU A 1 71 ? -11.973 19.650 14.585 1.00 83.56 71 GLU A CA 1
ATOM 556 C C . GLU A 1 71 ? -13.102 20.457 15.245 1.00 83.56 71 GLU A C 1
ATOM 558 O O . GLU A 1 71 ? -13.000 21.677 15.353 1.00 83.56 71 GLU A O 1
ATOM 563 N N . PHE A 1 72 ? -14.117 19.798 15.810 1.00 85.31 72 PHE A N 1
ATOM 564 C CA . PHE A 1 72 ? -15.173 20.447 16.591 1.00 85.31 72 PHE A CA 1
ATOM 565 C C . PHE A 1 72 ? -14.593 21.237 17.767 1.00 85.31 72 PHE A C 1
ATOM 567 O O . PHE A 1 72 ? -14.941 22.399 17.972 1.00 85.31 72 PHE A O 1
ATOM 574 N N . ARG A 1 73 ? -13.666 20.642 18.531 1.00 89.06 73 ARG A N 1
ATOM 575 C CA . ARG A 1 73 ? -12.999 21.318 19.654 1.00 89.06 73 ARG A CA 1
ATOM 576 C C . ARG A 1 73 ? -12.191 22.518 19.181 1.00 89.06 73 ARG A C 1
ATOM 578 O O . ARG A 1 73 ? -12.249 23.562 19.830 1.00 89.06 73 ARG A O 1
ATOM 585 N N . ARG A 1 74 ? -11.454 22.393 18.072 1.00 89.69 74 ARG A N 1
ATOM 586 C CA . ARG A 1 74 ? -10.699 23.506 17.472 1.00 89.69 74 ARG A CA 1
ATOM 587 C C . ARG A 1 74 ? -11.630 24.637 17.057 1.00 89.69 74 ARG A C 1
ATOM 589 O O . ARG A 1 74 ? -11.353 25.787 17.385 1.00 89.69 74 ARG A O 1
ATOM 596 N N . TYR A 1 75 ? -12.743 24.308 16.410 1.00 90.06 75 TYR A N 1
ATOM 597 C CA . TYR A 1 75 ? -13.718 25.288 15.951 1.00 90.06 75 TYR A CA 1
ATOM 598 C C . TYR A 1 75 ? -14.437 25.984 17.114 1.00 90.06 75 TYR A C 1
ATOM 600 O O . TYR A 1 75 ? -14.479 27.211 17.163 1.00 90.06 75 TYR A O 1
ATOM 608 N N . ALA A 1 76 ? -14.894 25.232 18.119 1.00 91.94 76 ALA A N 1
ATOM 609 C CA . ALA A 1 76 ? -15.485 25.802 19.329 1.00 91.94 76 ALA A CA 1
ATOM 610 C C . ALA A 1 76 ? -14.486 26.697 20.088 1.00 91.94 76 ALA A C 1
ATOM 612 O O . ALA A 1 76 ? -14.829 27.806 20.490 1.00 91.94 76 ALA A O 1
ATOM 613 N N . THR A 1 77 ? -13.226 26.262 20.219 1.00 94.56 77 THR A N 1
ATOM 614 C CA . THR A 1 77 ? -12.160 27.065 20.850 1.00 94.56 77 THR A CA 1
ATOM 615 C C . THR A 1 77 ? -11.889 28.350 20.065 1.00 94.56 77 THR A C 1
ATOM 617 O O . THR A 1 77 ? -11.674 29.403 20.662 1.00 94.56 77 THR A O 1
ATOM 620 N N . TYR A 1 78 ? -11.928 28.288 18.730 1.00 95.62 78 TYR A N 1
ATOM 621 C CA . TYR A 1 78 ? -11.795 29.462 17.873 1.00 95.62 78 TYR A CA 1
ATOM 622 C C . TYR A 1 78 ? -12.932 30.467 18.107 1.00 95.62 78 TYR A C 1
ATOM 624 O O . TYR A 1 78 ? -12.637 31.634 18.357 1.00 95.62 78 TYR A O 1
ATOM 632 N N . LEU A 1 79 ? -14.196 30.026 18.124 1.00 94.69 79 LEU A N 1
ATOM 633 C CA . LEU A 1 79 ? -15.365 30.887 18.384 1.00 94.69 79 LEU A CA 1
ATOM 634 C C . LEU A 1 79 ? -15.322 31.556 19.770 1.00 94.69 79 LEU A C 1
ATOM 636 O O . LEU A 1 79 ? -15.765 32.693 19.936 1.00 94.69 79 LEU A O 1
ATOM 640 N N . MET A 1 80 ? -14.751 30.869 20.761 1.00 96.38 80 MET A N 1
ATOM 641 C CA . MET A 1 80 ? -14.545 31.417 22.105 1.00 96.38 80 MET A CA 1
ATOM 642 C C . MET A 1 80 ? -13.391 32.425 22.188 1.00 96.38 80 MET A C 1
ATOM 644 O O . MET A 1 80 ? -13.313 33.179 23.153 1.00 96.38 80 MET A O 1
ATOM 648 N N . SER A 1 81 ? -12.470 32.437 21.223 1.00 97.25 81 SER A N 1
ATOM 649 C CA . SER A 1 81 ? -11.335 33.364 21.228 1.00 97.25 81 SER A CA 1
ATOM 650 C C . SER A 1 81 ? -11.759 34.792 20.864 1.00 97.25 81 SER A C 1
ATOM 652 O O . SER A 1 81 ? -12.752 34.997 20.162 1.00 97.25 81 SER A O 1
ATOM 654 N N . ASP A 1 82 ? -10.943 35.783 21.240 1.00 97.31 82 ASP A N 1
ATOM 655 C CA . ASP A 1 82 ? -11.146 37.189 20.848 1.00 97.31 82 ASP A CA 1
ATOM 656 C C . ASP A 1 82 ? -11.255 37.357 19.321 1.00 97.31 82 ASP A C 1
ATOM 658 O O . ASP A 1 82 ? -11.988 38.211 18.828 1.00 97.31 82 ASP A O 1
ATOM 662 N N . SER A 1 83 ? -10.561 36.503 18.560 1.00 96.50 83 SER A N 1
ATOM 663 C CA . SER A 1 83 ? -10.588 36.510 17.094 1.00 96.50 83 SER A CA 1
ATOM 664 C C . SER A 1 83 ? -11.849 35.893 16.478 1.00 96.50 83 SER A C 1
ATOM 666 O O . SER A 1 83 ? -12.177 36.214 15.338 1.00 96.50 83 SER A O 1
ATOM 668 N N . GLY A 1 84 ? -12.552 35.026 17.214 1.00 93.38 84 GLY A N 1
ATOM 669 C CA . G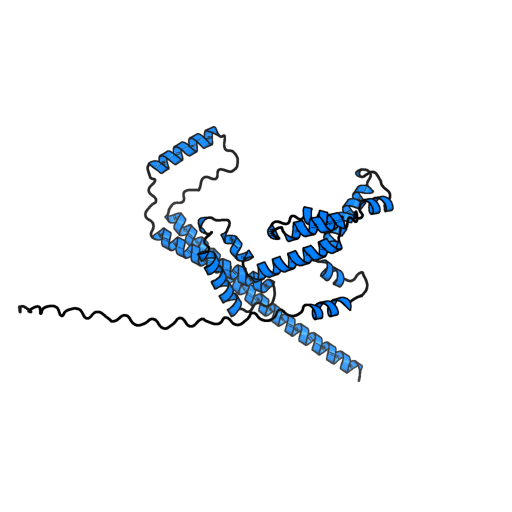LY A 1 84 ? -13.775 34.345 16.770 1.00 93.38 84 GLY A CA 1
ATOM 670 C C . GLY A 1 84 ? -15.067 34.985 17.277 1.00 93.38 84 GLY A C 1
ATOM 671 O O . GLY A 1 84 ? -16.141 34.432 17.061 1.00 93.38 84 GLY A O 1
ATOM 672 N N . GLY A 1 85 ? -14.976 36.146 17.933 1.00 96.31 85 GLY A N 1
ATOM 673 C CA . GLY A 1 85 ? -16.131 36.908 18.412 1.00 96.31 85 GLY A CA 1
ATOM 674 C C . GLY A 1 85 ? -16.436 36.759 19.903 1.00 96.31 85 GLY A C 1
ATOM 675 O O . GLY A 1 85 ? -17.441 37.313 20.345 1.00 96.31 85 GLY A O 1
ATOM 676 N N . ASN A 1 86 ? -15.583 36.066 20.674 1.00 96.56 86 ASN A N 1
ATOM 677 C CA . ASN A 1 86 ? -15.717 35.882 22.127 1.00 96.56 86 ASN A CA 1
ATOM 678 C C . ASN A 1 86 ? -17.110 35.363 22.534 1.00 96.56 86 ASN A C 1
ATOM 680 O O . ASN A 1 86 ? -17.787 35.884 23.426 1.00 96.56 86 ASN A O 1
ATOM 684 N N . ILE A 1 87 ? -17.570 34.355 21.797 1.00 97.31 87 ILE A N 1
ATOM 685 C CA . ILE A 1 87 ? -18.891 33.758 21.957 1.00 97.31 87 ILE A CA 1
ATOM 686 C C . ILE A 1 87 ? -18.877 32.848 23.203 1.00 97.31 87 ILE A C 1
ATOM 688 O O . ILE A 1 87 ? -17.914 32.099 23.394 1.00 97.31 87 ILE A O 1
ATOM 692 N N . PRO A 1 88 ? -19.919 32.861 24.064 1.00 97.06 88 PRO A N 1
ATOM 693 C CA . PRO A 1 88 ? -19.968 31.975 25.225 1.00 97.06 88 PRO A CA 1
ATOM 694 C C . PRO A 1 88 ? -19.968 30.504 24.792 1.00 97.06 88 PRO A C 1
ATOM 696 O O . PRO A 1 88 ? -20.558 30.156 23.772 1.00 97.06 88 PRO A O 1
ATOM 699 N N . LEU A 1 89 ? -19.350 29.632 25.598 1.00 93.00 89 LEU A N 1
ATOM 700 C CA . LEU A 1 89 ? -19.144 28.209 25.283 1.00 93.00 89 LEU A CA 1
ATOM 701 C C . LEU A 1 89 ? -20.413 27.504 24.780 1.00 93.00 89 LEU A C 1
ATOM 703 O O . LEU A 1 89 ? -20.342 26.727 23.839 1.00 93.00 89 LEU A O 1
ATOM 707 N N . GLU A 1 90 ? -21.571 27.771 25.381 1.00 91.50 90 GLU A N 1
ATOM 708 C CA . GLU A 1 90 ? -22.837 27.141 24.987 1.00 91.50 90 GLU A CA 1
ATOM 709 C C . GLU A 1 90 ? -23.276 27.543 23.569 1.00 91.50 90 GLU A C 1
ATOM 711 O O . GLU A 1 90 ? -23.709 26.697 22.787 1.00 91.50 90 GLU A O 1
ATOM 716 N N . GLU A 1 91 ? -23.083 28.811 23.196 1.00 93.19 91 GLU A N 1
ATOM 717 C CA . G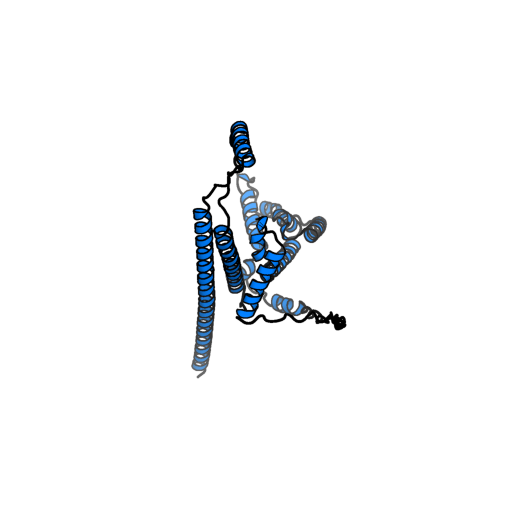LU A 1 91 ? -23.360 29.300 21.844 1.00 93.19 91 GLU A CA 1
ATOM 718 C C . GLU A 1 91 ? -22.302 28.824 20.845 1.00 93.19 91 GLU A C 1
ATOM 720 O O . GLU A 1 91 ? -22.651 28.415 19.741 1.00 93.19 91 GLU A O 1
ATOM 725 N N . ALA A 1 92 ? -21.028 28.791 21.244 1.00 91.75 92 ALA A N 1
ATOM 726 C CA . ALA A 1 92 ? -19.953 28.233 20.428 1.00 91.75 92 ALA A CA 1
ATOM 727 C C . ALA A 1 92 ? -20.192 26.743 20.141 1.00 91.75 92 ALA A C 1
ATOM 729 O O . ALA A 1 92 ? -20.088 26.311 18.997 1.00 91.75 92 ALA A O 1
ATOM 730 N N . CYS A 1 93 ? -20.594 25.966 21.151 1.00 89.12 93 CYS A N 1
ATOM 731 C CA . CYS A 1 93 ? -20.989 24.571 20.988 1.00 89.12 93 CYS A CA 1
ATOM 732 C C . CYS A 1 93 ? -22.215 24.442 20.089 1.00 89.12 93 CYS A C 1
ATOM 734 O O . CYS A 1 93 ? -22.219 23.567 19.234 1.00 89.12 93 CYS A O 1
ATOM 736 N N . ARG A 1 94 ? -23.235 25.297 20.232 1.00 88.19 94 ARG A N 1
ATOM 737 C CA . ARG A 1 94 ? -24.425 25.283 19.367 1.00 88.19 94 ARG A CA 1
ATOM 738 C C . ARG A 1 94 ? -24.093 25.604 17.908 1.00 88.19 94 ARG A C 1
ATOM 740 O O . ARG A 1 94 ? -24.626 24.941 17.027 1.00 88.19 94 ARG A O 1
ATOM 747 N N . GLN A 1 95 ? -23.212 26.570 17.652 1.00 88.69 95 GLN A N 1
ATOM 748 C CA . GLN A 1 95 ? -22.761 26.918 16.299 1.00 88.69 95 GLN A CA 1
ATOM 749 C C . GLN A 1 95 ? -21.822 25.868 15.702 1.00 88.69 95 GLN A C 1
ATOM 751 O O . GLN A 1 95 ? -21.865 25.625 14.499 1.00 88.69 95 GLN A O 1
ATOM 756 N N . ALA A 1 96 ? -20.995 25.236 16.535 1.00 85.06 96 ALA A N 1
ATOM 757 C CA . ALA A 1 96 ? -20.143 24.126 16.132 1.00 85.06 96 ALA A CA 1
ATOM 758 C C . ALA A 1 96 ? -20.922 22.807 15.984 1.00 85.06 96 ALA A C 1
ATOM 760 O O . ALA A 1 96 ? -20.443 21.882 15.331 1.00 85.06 96 ALA A O 1
ATOM 761 N N . SER A 1 97 ? -22.102 22.694 16.604 1.00 80.25 97 SER A N 1
ATOM 762 C CA . SER A 1 97 ? -22.951 21.505 16.528 1.00 80.25 97 SER A CA 1
ATOM 763 C C . SER A 1 97 ? -23.614 21.412 15.159 1.00 80.25 97 SER A C 1
ATOM 765 O O . SER A 1 97 ? -24.050 22.403 14.579 1.00 80.25 97 SER A O 1
ATOM 767 N N . HIS A 1 98 ? -23.688 20.183 14.660 1.00 69.50 98 HIS A N 1
ATOM 768 C CA . HIS A 1 98 ? -24.161 19.834 13.326 1.00 69.50 98 HIS A CA 1
ATOM 769 C C . HIS A 1 98 ? -25.551 20.398 13.004 1.00 69.50 98 HIS A C 1
ATOM 771 O O . HIS A 1 98 ? -26.470 20.364 13.829 1.00 69.50 98 HIS A O 1
ATOM 777 N N . ARG A 1 99 ? -25.716 20.892 11.770 1.00 78.00 99 ARG A N 1
ATOM 778 C CA . ARG A 1 99 ? -27.034 21.206 11.217 1.00 78.00 99 ARG A CA 1
ATOM 779 C C . ARG A 1 99 ? -27.635 19.891 10.750 1.00 78.00 99 ARG A C 1
ATOM 781 O O . ARG A 1 99 ? -27.327 19.435 9.658 1.00 78.00 99 ARG A O 1
ATOM 788 N N . TYR A 1 100 ? -28.484 19.293 11.579 1.00 75.94 100 TYR A N 1
ATOM 789 C CA . TYR A 1 100 ? -29.224 18.097 11.189 1.00 75.94 100 TYR A CA 1
ATOM 790 C C . TYR A 1 100 ? -30.125 18.411 9.987 1.00 75.94 100 TYR A C 1
ATOM 792 O O . TYR A 1 100 ? -31.203 18.986 10.138 1.00 75.94 100 TYR A O 1
ATOM 800 N N . ASP A 1 101 ? -29.664 18.039 8.795 1.00 89.50 101 ASP A N 1
ATOM 801 C CA . ASP A 1 101 ? -30.415 18.084 7.544 1.00 89.50 101 ASP A CA 1
ATOM 802 C C . ASP A 1 101 ? -30.485 16.667 6.980 1.00 89.50 101 ASP A C 1
ATOM 804 O O . ASP A 1 101 ? -29.575 16.179 6.308 1.00 89.50 101 ASP A O 1
ATOM 808 N N . THR A 1 102 ? -31.585 15.985 7.291 1.00 91.38 102 THR A N 1
ATOM 809 C CA . THR A 1 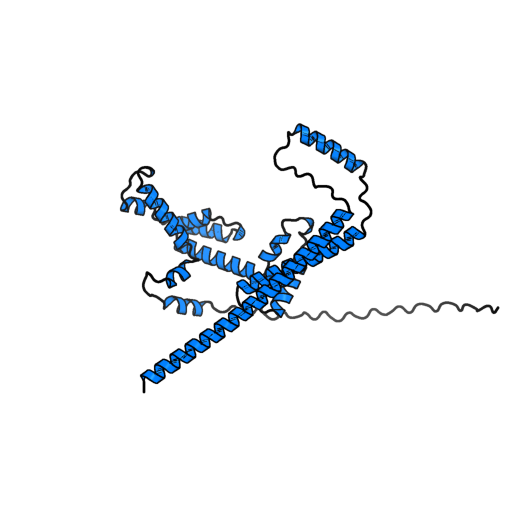102 ? -31.802 14.601 6.869 1.00 91.38 102 THR A CA 1
ATOM 810 C C . THR A 1 102 ? -31.927 14.479 5.354 1.00 91.38 102 THR A C 1
ATOM 812 O O . THR A 1 102 ? -31.442 13.502 4.791 1.00 91.38 102 THR A O 1
ATOM 815 N N . LYS A 1 103 ? -32.523 15.470 4.677 1.00 93.62 103 LYS A N 1
ATOM 816 C CA . LYS A 1 103 ? -32.702 15.436 3.221 1.00 93.62 103 LYS A CA 1
ATOM 817 C C . LYS A 1 103 ? -31.369 15.662 2.509 1.00 93.62 103 LYS A C 1
ATOM 819 O O . LYS A 1 103 ? -31.012 14.877 1.630 1.00 93.62 103 LYS A O 1
ATOM 824 N N . GLY A 1 104 ? -30.612 16.673 2.938 1.00 93.44 104 GLY A N 1
ATOM 825 C CA . GLY A 1 104 ? -29.268 16.936 2.419 1.00 93.44 104 GLY A CA 1
ATOM 826 C C . GLY A 1 104 ? -28.320 15.752 2.629 1.00 93.44 104 GLY A C 1
ATOM 827 O O . GLY A 1 104 ? -27.602 15.370 1.705 1.00 93.44 104 GLY A O 1
ATOM 828 N N . ALA A 1 105 ? -28.383 15.099 3.797 1.00 94.69 105 ALA A N 1
ATOM 829 C CA . ALA A 1 105 ? -27.604 13.892 4.070 1.00 94.69 105 ALA A CA 1
ATOM 830 C C . ALA A 1 105 ? -27.933 12.746 3.100 1.00 94.69 105 ALA A C 1
ATOM 832 O O . ALA A 1 105 ? -27.017 12.091 2.608 1.00 94.69 105 ALA A O 1
ATOM 833 N N . THR A 1 106 ? -29.218 12.513 2.798 1.00 96.31 106 THR A N 1
ATOM 834 C CA . THR A 1 106 ? -29.619 11.444 1.866 1.00 96.31 106 THR A CA 1
ATOM 835 C C . THR A 1 106 ? -29.153 11.698 0.434 1.00 96.31 106 THR A C 1
ATOM 837 O O . THR A 1 106 ? -28.598 10.793 -0.183 1.00 96.31 106 THR A O 1
ATOM 840 N N . GLU A 1 107 ? -29.306 12.926 -0.073 1.00 96.69 107 GLU A N 1
ATOM 841 C CA . GLU A 1 107 ? -28.864 13.297 -1.427 1.00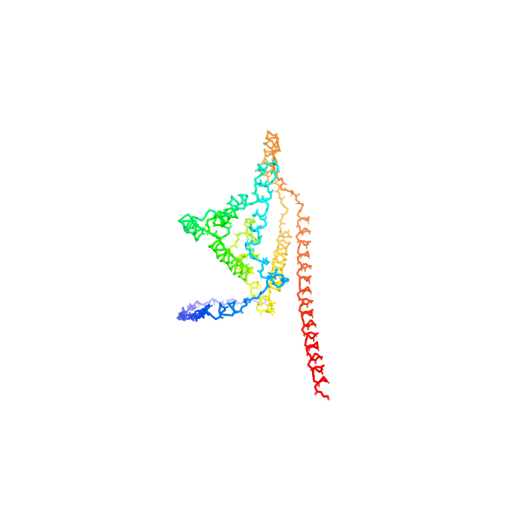 96.69 107 GLU A CA 1
ATOM 842 C C . GLU A 1 107 ? -27.336 13.182 -1.561 1.00 96.69 107 GLU A C 1
ATOM 844 O O . GLU A 1 107 ? -26.823 12.660 -2.551 1.00 96.69 107 GLU A O 1
ATOM 849 N N . LEU A 1 108 ? -26.599 13.609 -0.531 1.00 96.19 108 LEU A N 1
ATOM 850 C CA . LEU A 1 108 ? -25.142 13.525 -0.512 1.00 96.19 108 LEU A CA 1
ATOM 851 C C . LEU A 1 108 ? -24.637 12.084 -0.368 1.00 96.19 108 LEU A C 1
ATOM 853 O O . LEU A 1 108 ? -23.640 11.726 -0.989 1.00 96.19 108 LEU A O 1
ATOM 857 N N . MET A 1 109 ? -25.311 11.250 0.429 1.00 97.19 109 MET A N 1
ATOM 858 C CA . MET A 1 109 ? -24.991 9.825 0.524 1.00 97.19 109 MET A CA 1
ATOM 859 C C . MET A 1 109 ? -25.179 9.131 -0.830 1.00 97.19 109 MET A C 1
ATOM 861 O O . MET A 1 109 ? -24.321 8.356 -1.244 1.00 97.19 109 MET A O 1
ATOM 865 N N . GLU A 1 110 ? -26.264 9.431 -1.548 1.00 97.44 110 GLU A N 1
ATOM 866 C CA . GLU A 1 110 ? -26.502 8.891 -2.890 1.00 97.44 110 GLU A CA 1
ATOM 867 C C . GLU A 1 110 ? -25.427 9.354 -3.890 1.00 97.44 110 GLU A C 1
ATOM 869 O O . GLU A 1 110 ? -24.916 8.543 -4.664 1.00 97.44 110 GLU A O 1
ATOM 874 N N . GLU A 1 111 ? -25.013 10.627 -3.844 1.00 97.50 111 GLU A N 1
ATOM 875 C CA . GLU A 1 111 ? -23.880 11.132 -4.641 1.00 97.50 111 GLU A CA 1
ATOM 876 C C . GLU A 1 111 ? -22.586 10.357 -4.328 1.00 97.50 111 GLU A C 1
ATOM 878 O O . GLU A 1 111 ? -21.867 9.934 -5.239 1.00 97.50 111 GLU A O 1
ATOM 883 N N . LEU A 1 112 ? -22.302 10.135 -3.042 1.00 97.19 112 LEU A N 1
ATOM 884 C CA . LEU A 1 112 ? -21.100 9.444 -2.577 1.00 97.19 112 LEU A CA 1
ATOM 885 C C . LEU A 1 112 ? -21.072 7.965 -2.972 1.00 97.19 112 LEU A C 1
ATOM 887 O O . LEU A 1 112 ? -20.028 7.485 -3.401 1.00 97.19 112 LEU A O 1
ATOM 891 N N . LEU A 1 113 ? -22.200 7.256 -2.885 1.00 96.88 113 LEU A N 1
ATOM 892 C CA . LEU A 1 113 ? -22.301 5.847 -3.288 1.00 96.88 113 LEU A CA 1
ATOM 893 C C . LEU A 1 113 ? -22.159 5.644 -4.804 1.00 96.88 113 LEU A C 1
ATOM 895 O O . LEU A 1 113 ? -21.756 4.569 -5.242 1.00 96.88 113 LEU A O 1
ATOM 899 N N . ASN A 1 114 ? -22.465 6.668 -5.604 1.00 97.44 114 ASN A N 1
ATOM 900 C CA . ASN A 1 114 ? -22.280 6.648 -7.057 1.00 97.44 114 ASN A CA 1
ATOM 901 C C . ASN A 1 114 ? -20.876 7.101 -7.501 1.00 97.44 114 ASN A C 1
ATOM 903 O O . ASN A 1 114 ? -20.532 6.983 -8.679 1.00 97.44 114 ASN A O 1
ATOM 907 N N . THR A 1 115 ? -20.064 7.627 -6.582 1.00 97.00 115 THR A N 1
ATOM 908 C CA . THR A 1 115 ? -18.696 8.079 -6.855 1.00 97.00 115 THR A CA 1
ATOM 909 C C . THR A 1 115 ? -17.705 6.952 -6.532 1.00 97.00 115 THR A C 1
ATOM 911 O O . THR A 1 115 ? -17.829 6.339 -5.473 1.00 97.00 115 THR A O 1
ATOM 914 N N . PRO A 1 116 ? -16.691 6.671 -7.379 1.00 95.62 116 PRO A N 1
ATOM 915 C CA . PRO A 1 116 ? -15.630 5.726 -7.031 1.00 95.62 116 PRO A CA 1
ATOM 916 C C . PRO A 1 116 ? -14.976 6.113 -5.703 1.00 95.62 116 PRO A C 1
ATOM 918 O O . PRO A 1 116 ? -14.640 7.282 -5.504 1.00 95.62 116 PRO A O 1
ATOM 921 N N . THR A 1 117 ? -14.768 5.155 -4.803 1.00 94.69 117 THR A N 1
ATOM 922 C CA . THR A 1 117 ? -14.309 5.439 -3.433 1.00 94.69 117 THR A CA 1
ATOM 923 C C . THR A 1 117 ? -12.938 6.109 -3.378 1.00 94.69 117 THR A C 1
ATOM 925 O O . THR A 1 117 ? -12.736 6.994 -2.550 1.00 94.69 117 THR A O 1
ATOM 928 N N . GLU A 1 118 ? -12.044 5.805 -4.320 1.00 92.88 118 GLU A N 1
ATOM 929 C CA . GLU A 1 118 ? -10.749 6.483 -4.498 1.00 92.88 118 GLU A CA 1
ATOM 930 C C . GLU A 1 118 ? -10.878 7.980 -4.836 1.00 92.88 118 GLU A C 1
ATOM 932 O O . GLU A 1 118 ? -9.987 8.776 -4.542 1.00 92.88 118 GLU A O 1
ATOM 937 N N . SER A 1 119 ? -11.991 8.383 -5.456 1.00 94.56 119 SER A N 1
ATOM 938 C CA . SER A 1 119 ? -12.262 9.773 -5.852 1.00 94.56 119 SER A CA 1
ATOM 939 C C . SER A 1 119 ? -12.998 10.573 -4.773 1.00 94.56 119 SER A C 1
ATOM 941 O O . SER A 1 119 ? -13.255 11.769 -4.950 1.00 94.56 119 SER A O 1
ATOM 943 N N . VAL A 1 120 ? -13.366 9.939 -3.655 1.00 96.06 120 VAL A N 1
ATOM 944 C CA . VAL A 1 120 ? -14.087 10.607 -2.573 1.00 96.06 120 VAL A CA 1
ATOM 945 C C . VAL A 1 120 ? -13.124 11.440 -1.734 1.00 96.06 120 VAL A C 1
ATOM 947 O O . VAL A 1 120 ? -12.286 10.938 -0.990 1.00 96.06 120 VAL A O 1
ATOM 950 N N . ASN A 1 121 ? -13.297 12.757 -1.808 1.00 93.81 121 ASN A N 1
ATOM 951 C CA . ASN A 1 121 ? -12.504 13.701 -1.033 1.00 93.81 121 ASN A CA 1
ATOM 952 C C . ASN A 1 121 ? -13.013 13.836 0.408 1.00 93.81 121 ASN A C 1
ATOM 954 O O . ASN A 1 121 ? -14.218 13.840 0.668 1.00 93.81 121 ASN A O 1
ATOM 958 N N . PHE A 1 122 ? -12.089 14.091 1.339 1.00 92.06 122 PHE A N 1
ATOM 959 C CA . PHE A 1 122 ? -12.407 14.283 2.759 1.00 92.06 122 PHE A CA 1
ATOM 960 C C . PHE A 1 122 ? -13.392 15.439 3.012 1.00 92.06 122 PHE A C 1
ATOM 962 O O . PHE A 1 122 ? -14.180 15.388 3.949 1.00 92.06 122 PHE A O 1
ATOM 969 N N . SER A 1 123 ? -13.406 16.462 2.150 1.00 92.38 123 SER A N 1
ATOM 970 C CA . SER A 1 123 ? -14.362 17.573 2.240 1.00 92.38 123 SER A CA 1
ATOM 971 C C . SER A 1 123 ? -15.817 17.136 2.053 1.00 92.38 123 SER A C 1
ATOM 973 O O . SER A 1 123 ? -16.699 17.659 2.727 1.00 92.38 123 SER A O 1
ATOM 975 N N . ARG A 1 124 ? -16.086 16.158 1.178 1.00 94.94 124 ARG A N 1
ATOM 976 C CA . ARG A 1 124 ? -17.440 15.618 0.976 1.00 94.94 124 ARG A CA 1
ATOM 977 C C . ARG A 1 124 ? -17.888 14.786 2.169 1.00 94.94 124 ARG A C 1
ATOM 979 O O . ARG A 1 124 ? -19.032 14.895 2.59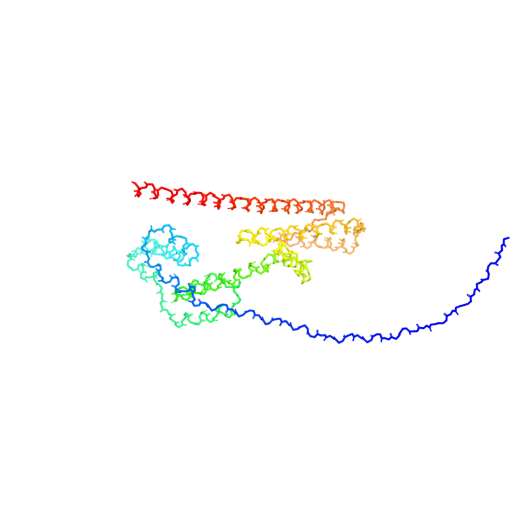2 1.00 94.94 124 ARG A O 1
ATOM 986 N N . LEU A 1 125 ? -16.964 14.022 2.745 1.00 94.81 125 LEU A N 1
ATOM 987 C CA . LEU A 1 125 ? -17.204 13.263 3.967 1.00 94.81 125 LEU A CA 1
ATOM 988 C C . LEU A 1 125 ? -17.446 14.176 5.176 1.00 94.81 125 LEU A C 1
ATOM 990 O O . LEU A 1 125 ? -18.323 13.891 5.982 1.00 94.81 125 LEU A O 1
ATOM 994 N N . MET A 1 126 ? -16.723 15.298 5.266 1.00 91.31 126 MET A N 1
ATOM 995 C CA . MET A 1 126 ? -16.973 16.345 6.262 1.00 91.31 126 MET A CA 1
ATOM 996 C C . MET A 1 126 ? -18.363 16.963 6.081 1.00 91.31 126 MET A C 1
ATOM 998 O O . MET A 1 126 ? -19.088 17.116 7.054 1.00 91.31 126 MET A O 1
ATOM 1002 N N . HIS A 1 127 ? -18.774 17.259 4.846 1.00 92.31 127 HIS A N 1
ATOM 1003 C CA . HIS A 1 127 ? -20.120 17.775 4.586 1.00 92.31 127 HIS A CA 1
ATOM 1004 C C . HIS A 1 127 ? -21.204 16.755 4.974 1.00 92.31 127 HIS A C 1
ATOM 1006 O O . HIS A 1 127 ? -22.198 17.114 5.600 1.00 92.31 127 HIS A O 1
ATOM 1012 N N . LEU A 1 128 ? -20.982 15.463 4.700 1.00 94.31 128 LEU A N 1
ATOM 1013 C CA . LEU A 1 128 ? -21.882 14.402 5.157 1.00 94.31 128 LEU A CA 1
ATOM 1014 C C . LEU A 1 128 ? -21.930 14.329 6.681 1.00 94.31 128 LEU A C 1
ATOM 1016 O O . LEU A 1 128 ? -23.011 14.192 7.242 1.00 94.31 128 LEU A O 1
ATOM 1020 N N . TRP A 1 129 ? -20.786 14.479 7.345 1.00 91.25 129 TRP A N 1
ATOM 1021 C CA . TRP A 1 129 ? -20.700 14.526 8.800 1.00 91.25 129 TRP A CA 1
ATOM 1022 C C . TRP A 1 129 ? -21.473 15.707 9.394 1.00 91.25 129 TRP A C 1
ATOM 1024 O O . TRP A 1 129 ? -22.161 15.558 10.401 1.00 91.25 129 TRP A O 1
ATOM 1034 N N . GLU A 1 130 ? -21.392 16.878 8.760 1.00 89.44 130 GLU A N 1
ATOM 1035 C CA . GLU A 1 130 ? -22.127 18.077 9.168 1.00 89.44 130 GLU A CA 1
ATOM 1036 C C . GLU A 1 130 ? -23.647 17.912 9.082 1.00 89.44 130 GLU A C 1
ATOM 1038 O O . GLU A 1 130 ? -24.349 18.511 9.899 1.00 89.44 130 GLU A O 1
ATOM 1043 N N . CYS A 1 131 ? -24.143 17.104 8.139 1.00 92.31 131 CYS A N 1
ATOM 1044 C CA . CYS A 1 131 ? -25.568 16.806 7.984 1.00 92.31 131 CYS A CA 1
ATOM 1045 C C . CYS A 1 131 ? -26.028 15.618 8.846 1.00 92.31 131 CYS A C 1
ATOM 1047 O O . CYS A 1 131 ? -27.078 15.686 9.489 1.00 92.31 131 CYS A O 1
ATOM 1049 N N . SER A 1 132 ? -25.266 14.520 8.836 1.00 93.00 132 SER A N 1
ATOM 1050 C CA . SER A 1 132 ? -25.556 13.261 9.531 1.00 93.00 132 SER A CA 1
ATOM 1051 C C . SER A 1 132 ? -24.262 12.505 9.900 1.00 93.00 132 SER A C 1
ATOM 1053 O O . SER A 1 132 ? -23.710 11.761 9.081 1.00 93.00 132 SER A O 1
ATOM 1055 N N . PRO A 1 133 ? -23.781 12.639 11.152 1.00 88.38 133 PRO A N 1
ATOM 1056 C CA . PRO A 1 133 ? -22.578 11.953 11.633 1.00 88.38 133 PRO A CA 1
ATOM 1057 C C . PRO A 1 133 ? -22.648 10.424 11.548 1.00 88.38 133 PRO A C 1
ATOM 1059 O O . PRO A 1 133 ? -21.657 9.770 11.229 1.00 88.38 133 PRO A O 1
ATOM 1062 N N . GLU A 1 134 ? -23.819 9.842 11.822 1.00 88.25 134 GLU A N 1
ATOM 1063 C CA . GLU A 1 134 ? -24.014 8.387 11.795 1.00 88.25 134 GLU A CA 1
ATOM 1064 C C . GLU A 1 134 ? -23.819 7.824 10.385 1.00 88.25 134 GLU A C 1
ATOM 1066 O O . GLU A 1 134 ? -23.123 6.827 10.196 1.00 88.25 134 GLU A O 1
ATOM 1071 N N . GLU A 1 135 ? -24.389 8.499 9.388 1.00 93.00 135 GLU A N 1
ATOM 1072 C CA . GLU A 1 135 ? -24.259 8.113 7.986 1.00 93.00 135 GLU A CA 1
ATOM 1073 C C . GLU A 1 135 ? -22.822 8.309 7.482 1.00 93.00 135 GLU A C 1
ATOM 1075 O O . GLU A 1 135 ? -22.283 7.445 6.791 1.00 93.00 135 GLU A O 1
ATOM 1080 N N . ALA A 1 136 ? -22.143 9.380 7.899 1.00 92.88 136 ALA A N 1
ATOM 1081 C CA . ALA A 1 136 ? -20.728 9.578 7.591 1.00 92.88 136 ALA A CA 1
ATOM 1082 C C . ALA A 1 136 ? -19.821 8.486 8.192 1.00 92.88 136 ALA A C 1
ATOM 1084 O O . ALA A 1 136 ? -18.917 7.997 7.508 1.00 92.88 136 ALA A O 1
ATOM 1085 N N . GLU A 1 137 ? -20.064 8.057 9.435 1.00 90.19 137 GLU A N 1
ATOM 1086 C CA . GLU A 1 137 ? -19.305 6.960 10.054 1.00 90.19 137 GLU A CA 1
ATOM 1087 C C . GLU A 1 137 ? -19.563 5.629 9.329 1.00 90.19 137 GLU A C 1
ATOM 1089 O O . GLU A 1 137 ? -18.613 4.890 9.052 1.00 90.19 137 GLU A O 1
ATOM 1094 N N . ARG A 1 138 ? -20.822 5.342 8.957 1.00 92.56 138 ARG A N 1
ATOM 1095 C CA . ARG A 1 138 ? -21.183 4.162 8.149 1.00 92.56 138 ARG A CA 1
ATOM 1096 C C . ARG A 1 138 ? -20.473 4.168 6.801 1.00 92.56 138 ARG A C 1
ATOM 1098 O O . ARG A 1 138 ? -19.828 3.179 6.448 1.00 92.56 138 ARG A O 1
ATOM 1105 N N . PHE A 1 139 ? -20.533 5.285 6.079 1.00 95.38 139 PHE A N 1
ATOM 1106 C CA . PHE A 1 139 ? -19.868 5.433 4.786 1.00 95.38 139 PHE A CA 1
ATOM 1107 C C . PHE A 1 139 ? -18.350 5.258 4.905 1.00 95.38 139 PHE A C 1
ATOM 1109 O O . PHE A 1 139 ? -17.726 4.569 4.105 1.00 95.38 139 PHE A O 1
ATOM 1116 N N . PHE A 1 140 ? -17.725 5.800 5.946 1.00 94.44 140 PHE A N 1
ATOM 1117 C CA . PHE A 1 140 ? -16.297 5.583 6.171 1.00 94.44 140 PHE A CA 1
ATOM 1118 C C . PHE A 1 140 ? -15.952 4.149 6.567 1.00 94.44 140 PHE A C 1
ATOM 1120 O O . PHE A 1 140 ? -14.885 3.650 6.210 1.00 94.44 140 PHE A O 1
ATOM 1127 N N . GLY A 1 141 ? -16.846 3.468 7.285 1.00 92.62 141 GLY A N 1
ATOM 1128 C CA . GLY A 1 141 ? -16.787 2.022 7.480 1.00 92.62 141 GLY A CA 1
ATOM 1129 C C . GLY A 1 141 ? -16.716 1.279 6.146 1.00 92.62 141 GLY A C 1
ATOM 1130 O O . GLY A 1 141 ? -15.814 0.460 5.954 1.00 92.62 141 GLY A O 1
ATOM 1131 N N . LEU A 1 142 ? -17.594 1.637 5.203 1.00 94.88 142 LEU A N 1
ATOM 1132 C CA . LEU A 1 142 ? -17.601 1.094 3.844 1.00 94.88 142 LEU A CA 1
ATOM 1133 C C . LEU A 1 142 ? -16.275 1.371 3.119 1.00 94.88 142 LEU A C 1
ATOM 1135 O O . LEU A 1 142 ? -15.638 0.424 2.660 1.00 94.88 142 LEU A O 1
ATOM 1139 N N . VAL A 1 143 ? -15.799 2.621 3.106 1.00 95.50 143 VAL A N 1
ATOM 1140 C CA . VAL A 1 143 ? -14.515 2.993 2.478 1.00 95.50 143 VAL A CA 1
ATOM 1141 C C . VAL A 1 143 ? -13.345 2.203 3.076 1.00 95.50 143 VAL A C 1
ATOM 1143 O O . VAL A 1 143 ? -12.519 1.668 2.339 1.00 95.50 143 VAL A O 1
ATOM 1146 N N . LYS A 1 144 ? -13.283 2.048 4.406 1.00 92.75 144 LYS A N 1
ATOM 1147 C CA . LYS A 1 144 ? -12.252 1.227 5.071 1.00 92.75 144 LYS A CA 1
ATOM 1148 C C . LYS A 1 144 ? -12.326 -0.241 4.650 1.00 92.75 144 LYS A C 1
ATOM 1150 O O . LYS A 1 144 ? -11.285 -0.873 4.458 1.00 92.75 144 LYS A O 1
ATOM 1155 N N . SER A 1 145 ? -13.534 -0.793 4.535 1.00 92.50 145 SER A N 1
ATOM 1156 C CA . SER A 1 145 ? -13.731 -2.185 4.116 1.00 92.50 145 SER A CA 1
ATOM 1157 C C . SER A 1 145 ? -13.278 -2.408 2.671 1.00 92.50 145 SER A C 1
ATOM 1159 O O . SER A 1 145 ? -12.586 -3.387 2.388 1.00 92.50 145 SER A O 1
ATOM 1161 N N . GLU A 1 146 ? -13.571 -1.461 1.779 1.00 94.88 146 GLU A N 1
ATOM 1162 C CA . GLU A 1 146 ? -13.143 -1.517 0.387 1.00 94.88 146 GLU A CA 1
ATOM 1163 C C . GLU A 1 146 ? -11.629 -1.364 0.255 1.00 94.88 146 GLU A C 1
ATOM 1165 O O . GLU A 1 146 ? -11.004 -2.209 -0.379 1.00 94.88 146 GLU A O 1
ATOM 1170 N N . ALA A 1 147 ? -11.026 -0.393 0.946 1.00 92.94 147 ALA A N 1
ATOM 1171 C CA . ALA A 1 147 ? -9.573 -0.237 0.990 1.00 92.94 147 ALA A CA 1
ATOM 1172 C C . ALA A 1 147 ? -8.877 -1.501 1.532 1.00 92.94 147 ALA A C 1
ATOM 1174 O O . ALA A 1 147 ? -7.823 -1.906 1.046 1.00 92.94 147 ALA A O 1
ATOM 1175 N N . THR A 1 148 ? -9.485 -2.178 2.513 1.00 92.00 148 THR A N 1
ATOM 1176 C CA . THR A 1 148 ? -8.970 -3.454 3.039 1.00 92.00 148 THR A CA 1
ATOM 1177 C C . THR A 1 148 ? -9.052 -4.567 1.994 1.00 92.00 148 THR A C 1
ATOM 1179 O O . THR A 1 148 ? -8.102 -5.337 1.840 1.00 92.00 148 THR A O 1
ATOM 1182 N N . ARG A 1 149 ? -10.165 -4.655 1.255 1.00 92.56 149 ARG A N 1
ATOM 1183 C CA . ARG A 1 149 ? -10.344 -5.613 0.155 1.00 92.56 149 ARG A CA 1
ATOM 1184 C C . ARG A 1 149 ? -9.346 -5.355 -0.969 1.00 92.56 149 ARG A C 1
ATOM 1186 O O . ARG A 1 149 ? -8.742 -6.298 -1.478 1.00 92.56 149 ARG A O 1
ATOM 1193 N N . GLU A 1 150 ? -9.149 -4.096 -1.332 1.00 94.06 150 GLU A N 1
ATOM 1194 C CA . GLU A 1 150 ? -8.206 -3.692 -2.366 1.00 94.06 150 GLU A CA 1
ATOM 1195 C C . GLU A 1 150 ? -6.763 -4.029 -1.966 1.00 94.06 150 GLU A C 1
ATOM 1197 O O . GLU A 1 150 ? -6.046 -4.680 -2.734 1.00 94.06 150 GLU A O 1
ATOM 1202 N N . PHE A 1 151 ? -6.372 -3.708 -0.729 1.00 93.19 151 PHE A N 1
ATOM 1203 C CA . PHE A 1 151 ? -5.088 -4.107 -0.155 1.00 93.19 151 PHE A CA 1
ATOM 1204 C C . PHE A 1 151 ? -4.899 -5.632 -0.195 1.00 93.19 151 PHE A C 1
ATOM 1206 O O . PHE A 1 151 ? -3.905 -6.126 -0.728 1.00 93.19 151 PHE A O 1
ATOM 1213 N N . ALA A 1 152 ? -5.883 -6.400 0.286 1.00 90.88 152 ALA A N 1
ATOM 1214 C CA . ALA A 1 152 ? -5.821 -7.863 0.295 1.00 90.88 152 ALA A CA 1
ATOM 1215 C C . ALA A 1 152 ? -5.712 -8.456 -1.121 1.00 90.88 152 ALA A C 1
ATOM 1217 O O . ALA A 1 152 ? -4.953 -9.404 -1.344 1.00 90.88 152 ALA A O 1
ATOM 1218 N N . SER A 1 153 ? -6.403 -7.859 -2.094 1.00 92.88 153 SER A N 1
ATOM 1219 C CA . SER A 1 153 ? -6.358 -8.276 -3.499 1.00 92.88 153 SER A CA 1
ATOM 1220 C C . SER A 1 153 ? -5.011 -8.009 -4.184 1.00 92.88 153 SER A C 1
ATOM 1222 O O . SER A 1 153 ? -4.752 -8.561 -5.249 1.00 92.88 153 SER A O 1
ATOM 1224 N N . GLY A 1 154 ? -4.153 -7.158 -3.606 1.00 93.12 154 GLY A N 1
ATOM 1225 C CA . GLY A 1 154 ? -2.854 -6.794 -4.176 1.00 93.12 154 GLY A CA 1
ATOM 1226 C C . GLY A 1 154 ? -2.909 -5.762 -5.301 1.00 93.12 154 GLY A C 1
ATOM 1227 O O . GLY A 1 154 ? -1.861 -5.415 -5.848 1.00 93.12 154 GLY A O 1
ATOM 1228 N N . HIS A 1 155 ? -4.094 -5.247 -5.646 1.00 93.88 155 HIS A N 1
ATOM 1229 C CA . HIS A 1 155 ? -4.249 -4.250 -6.708 1.00 93.88 155 HIS A CA 1
ATOM 1230 C C . HIS A 1 155 ? -3.562 -2.931 -6.352 1.00 93.88 155 HIS A C 1
ATOM 1232 O O . HIS A 1 155 ? -2.870 -2.390 -7.213 1.00 93.88 155 HIS A O 1
ATOM 1238 N N . MET A 1 156 ? -3.632 -2.517 -5.083 1.00 93.38 156 MET A N 1
ATOM 1239 C CA . MET A 1 156 ? -2.903 -1.360 -4.554 1.00 93.38 156 MET A CA 1
ATOM 1240 C C . MET A 1 156 ? -1.381 -1.511 -4.738 1.00 93.38 156 MET A C 1
ATOM 1242 O O . MET A 1 156 ? -0.688 -0.601 -5.183 1.00 93.38 156 MET A O 1
ATOM 1246 N N . ALA A 1 157 ? -0.831 -2.697 -4.457 1.00 93.88 157 ALA A N 1
ATOM 1247 C CA . ALA A 1 157 ? 0.598 -2.959 -4.639 1.00 93.88 157 ALA A CA 1
ATOM 1248 C C . ALA A 1 157 ? 1.012 -2.985 -6.122 1.00 93.88 157 ALA A C 1
ATOM 1250 O O . ALA A 1 157 ? 2.173 -2.713 -6.437 1.00 93.88 157 ALA A O 1
ATOM 1251 N N . ALA A 1 158 ? 0.080 -3.311 -7.020 1.00 93.56 158 ALA A N 1
ATOM 1252 C CA . ALA A 1 158 ? 0.295 -3.316 -8.462 1.00 93.56 158 ALA A CA 1
ATOM 1253 C C . ALA A 1 158 ? 0.201 -1.913 -9.088 1.00 93.56 158 ALA A C 1
ATOM 1255 O O . ALA A 1 158 ? 0.785 -1.679 -10.147 1.00 93.56 158 ALA A O 1
ATOM 1256 N N . GLU A 1 159 ? -0.492 -0.978 -8.435 1.00 91.75 159 GLU A N 1
ATOM 1257 C CA . GLU A 1 159 ? -0.676 0.396 -8.914 1.00 91.75 159 GLU A CA 1
ATOM 1258 C C . GLU A 1 159 ? 0.659 1.146 -9.064 1.00 91.75 159 GLU A C 1
ATOM 1260 O O . GLU A 1 159 ? 0.798 2.019 -9.915 1.00 91.75 159 GLU A O 1
ATOM 1265 N N . VAL A 1 160 ? 1.706 0.744 -8.331 1.00 85.62 160 VAL A N 1
ATOM 1266 C CA . VAL A 1 160 ? 3.058 1.333 -8.436 1.00 85.62 160 VAL A CA 1
ATOM 1267 C C . VAL A 1 160 ? 3.638 1.289 -9.861 1.00 85.62 160 VAL A C 1
ATOM 1269 O O . VAL A 1 160 ? 4.542 2.058 -10.192 1.00 85.62 160 VAL A O 1
ATOM 1272 N N . PHE A 1 161 ? 3.125 0.402 -10.715 1.00 83.38 161 PHE A N 1
ATOM 1273 C CA . PHE A 1 161 ? 3.539 0.261 -12.111 1.00 83.38 161 PHE A CA 1
ATOM 1274 C C . PHE A 1 161 ? 2.718 1.128 -13.077 1.00 83.38 161 PHE A C 1
ATOM 1276 O O . PHE A 1 161 ? 3.072 1.244 -14.250 1.00 83.38 161 PHE A O 1
ATOM 1283 N N . GLU A 1 162 ? 1.639 1.755 -12.613 1.00 85.25 162 GLU A N 1
ATOM 1284 C CA . GLU A 1 162 ? 0.742 2.546 -13.451 1.00 85.25 162 GLU A CA 1
ATOM 1285 C C . GLU A 1 162 ? 1.257 3.934 -13.820 1.00 85.25 162 GLU A C 1
ATOM 1287 O O . GLU A 1 162 ? 0.978 4.349 -14.934 1.00 85.25 162 GLU A O 1
ATOM 1292 N N . PRO A 1 163 ? 2.020 4.684 -13.008 1.00 83.88 163 PRO A N 1
ATOM 1293 C CA . PRO A 1 163 ? 2.469 6.019 -13.416 1.00 83.88 163 PRO A CA 1
ATOM 1294 C C . PRO A 1 163 ? 3.401 6.026 -14.635 1.00 83.88 163 PRO A C 1
ATOM 1296 O O . PRO A 1 163 ? 3.655 7.074 -15.225 1.00 83.88 163 PRO A O 1
ATOM 1299 N N . VAL A 1 164 ? 3.950 4.868 -15.000 1.00 79.62 164 VAL A N 1
ATOM 1300 C CA . VAL A 1 164 ? 5.026 4.750 -15.972 1.00 79.62 164 VAL A CA 1
ATOM 1301 C C . VAL A 1 164 ? 4.496 4.087 -17.240 1.00 79.62 164 VAL A C 1
ATOM 1303 O O . VAL A 1 164 ? 4.227 2.890 -17.254 1.00 79.62 164 VAL A O 1
ATOM 1306 N N . ASP A 1 165 ? 4.382 4.843 -18.335 1.00 79.19 165 ASP A N 1
ATOM 1307 C CA . ASP A 1 165 ? 3.729 4.375 -19.571 1.00 79.19 165 ASP A CA 1
ATOM 1308 C C . ASP A 1 165 ? 4.302 3.063 -20.127 1.00 79.19 165 ASP A C 1
ATOM 1310 O O . ASP A 1 165 ? 3.563 2.214 -20.617 1.00 79.19 165 ASP A O 1
ATOM 1314 N N . TRP A 1 166 ? 5.614 2.844 -20.006 1.00 74.81 166 TRP A N 1
ATOM 1315 C CA . TRP A 1 166 ? 6.242 1.600 -20.463 1.00 74.81 166 TRP A CA 1
ATOM 1316 C C . TRP A 1 166 ? 5.976 0.394 -19.538 1.00 74.81 166 TRP A C 1
ATOM 1318 O O . TRP A 1 166 ? 6.215 -0.745 -19.944 1.00 74.81 166 TRP A O 1
ATOM 1328 N N . MET A 1 167 ? 5.466 0.623 -18.323 1.00 78.19 167 MET A N 1
ATOM 1329 C CA . MET A 1 167 ? 5.010 -0.399 -17.368 1.00 78.19 167 MET A CA 1
ATOM 1330 C C . MET A 1 167 ? 3.486 -0.577 -17.350 1.00 78.19 167 MET A C 1
ATOM 1332 O O . MET A 1 167 ? 3.027 -1.592 -16.825 1.00 78.19 167 MET A O 1
ATOM 1336 N N . ARG A 1 168 ? 2.713 0.330 -17.975 1.00 85.44 168 ARG A N 1
ATOM 1337 C CA . ARG A 1 168 ? 1.241 0.274 -18.134 1.00 85.44 168 ARG A CA 1
ATOM 1338 C C . ARG A 1 168 ? 0.772 -0.850 -19.070 1.00 85.44 168 ARG A C 1
ATOM 1340 O O . ARG A 1 168 ? 0.041 -0.641 -20.034 1.00 85.44 168 ARG A O 1
ATOM 1347 N N . SER A 1 169 ? 1.195 -2.079 -18.806 1.00 89.69 169 SER A N 1
ATOM 1348 C CA . SER A 1 169 ? 0.779 -3.264 -19.544 1.00 89.69 169 SER A CA 1
ATOM 1349 C C . SER A 1 169 ? -0.063 -4.160 -18.646 1.00 89.69 169 SER A C 1
ATOM 1351 O O . SER A 1 169 ? 0.413 -4.635 -17.615 1.00 89.69 169 SER A O 1
ATOM 1353 N N . VAL A 1 170 ? -1.286 -4.469 -19.090 1.00 91.44 170 VAL A N 1
ATOM 1354 C CA . VAL A 1 170 ? -2.187 -5.435 -18.428 1.00 91.44 170 VAL A CA 1
ATOM 1355 C C . VAL A 1 170 ? -1.474 -6.767 -18.175 1.00 91.44 170 VAL A C 1
ATOM 1357 O O . VAL A 1 170 ? -1.629 -7.378 -17.123 1.00 91.44 170 VAL A O 1
ATOM 1360 N N . TRP A 1 171 ? -0.614 -7.185 -19.106 1.00 91.81 171 TRP A N 1
ATOM 1361 C CA . TRP A 1 171 ? 0.182 -8.401 -18.969 1.00 91.81 171 TRP A CA 1
ATOM 1362 C C . TRP A 1 171 ? 1.219 -8.324 -17.844 1.00 91.81 171 TRP A C 1
ATOM 1364 O O . TRP A 1 171 ? 1.417 -9.300 -17.126 1.00 91.81 171 TRP A O 1
ATOM 1374 N N . GLN A 1 172 ? 1.878 -7.176 -17.663 1.00 90.50 172 GLN A N 1
ATOM 1375 C CA . GLN A 1 172 ? 2.830 -6.994 -16.562 1.00 90.50 172 GLN A CA 1
ATOM 1376 C C . GLN A 1 172 ? 2.109 -6.965 -15.211 1.00 90.50 172 GLN A C 1
ATOM 1378 O O . GLN A 1 172 ? 2.584 -7.593 -14.266 1.00 90.50 172 GLN A O 1
ATOM 1383 N N . ARG A 1 173 ? 0.924 -6.339 -15.143 1.00 93.06 173 ARG A N 1
ATOM 1384 C CA . ARG A 1 173 ? 0.061 -6.374 -13.951 1.00 93.06 173 ARG A CA 1
ATOM 1385 C C . ARG A 1 173 ? -0.345 -7.806 -13.597 1.00 93.06 173 ARG A C 1
ATOM 1387 O O . ARG A 1 173 ? -0.160 -8.228 -12.461 1.00 93.06 173 ARG A O 1
ATOM 1394 N N . ALA A 1 174 ? -0.808 -8.580 -14.581 1.00 94.12 174 ALA A N 1
ATOM 1395 C CA . ALA A 1 174 ? -1.162 -9.985 -14.387 1.00 94.12 174 ALA A CA 1
ATOM 1396 C C . ALA A 1 174 ? 0.037 -10.835 -13.926 1.00 94.12 174 ALA A C 1
ATOM 1398 O O . ALA A 1 174 ? -0.095 -11.641 -13.010 1.00 94.12 174 ALA A O 1
ATOM 1399 N N . LYS A 1 175 ? 1.227 -10.625 -14.508 1.00 94.44 175 LYS A N 1
ATOM 1400 C CA . LYS A 1 175 ? 2.461 -11.299 -14.070 1.00 94.44 175 LYS A CA 1
ATOM 1401 C C . LYS A 1 175 ? 2.830 -10.969 -12.627 1.00 94.44 175 LYS A C 1
ATOM 1403 O O . LYS A 1 175 ? 3.228 -11.868 -11.893 1.00 94.44 175 LYS A O 1
ATOM 1408 N N . PHE A 1 176 ? 2.725 -9.701 -12.234 1.00 95.75 176 PHE A N 1
ATOM 1409 C CA . PHE A 1 176 ? 2.979 -9.285 -10.858 1.00 95.75 176 PHE A CA 1
ATOM 1410 C C . PHE A 1 176 ? 2.017 -9.979 -9.886 1.00 95.75 176 PHE A C 1
ATOM 1412 O O . PHE A 1 176 ? 2.477 -10.580 -8.916 1.00 95.75 176 PHE A O 1
ATOM 1419 N N . LEU A 1 177 ? 0.712 -9.955 -10.179 1.00 96.25 177 LEU A N 1
ATOM 1420 C CA . LEU A 1 177 ? -0.299 -10.610 -9.346 1.00 96.25 177 LEU A CA 1
ATOM 1421 C C . LEU A 1 177 ? -0.052 -12.120 -9.245 1.00 96.25 177 LEU A C 1
ATOM 1423 O O . LEU A 1 177 ? -0.046 -12.653 -8.145 1.00 96.25 177 LEU A O 1
ATOM 1427 N N . ALA A 1 178 ? 0.298 -12.793 -10.344 1.00 97.31 178 ALA A N 1
ATOM 1428 C CA . ALA A 1 178 ? 0.624 -14.220 -10.314 1.00 97.31 178 ALA A CA 1
ATOM 1429 C C . ALA A 1 178 ? 1.835 -14.553 -9.415 1.00 97.31 178 ALA A C 1
ATOM 1431 O O . ALA A 1 178 ? 1.818 -15.546 -8.684 1.00 97.31 178 ALA A O 1
ATOM 1432 N N . VAL A 1 179 ? 2.892 -13.728 -9.444 1.00 97.19 179 VAL A N 1
ATOM 1433 C CA . VAL A 1 179 ? 4.050 -13.886 -8.541 1.00 97.19 179 VAL A CA 1
ATOM 1434 C C . VAL A 1 179 ? 3.630 -13.678 -7.090 1.00 97.19 179 VAL A C 1
ATOM 1436 O O . VAL A 1 179 ? 3.980 -14.485 -6.228 1.00 97.19 179 VAL A O 1
ATOM 1439 N N . ARG A 1 180 ? 2.864 -12.617 -6.826 1.00 97.44 180 ARG A N 1
ATOM 1440 C CA . ARG A 1 180 ? 2.348 -12.308 -5.494 1.00 97.44 180 ARG A CA 1
ATOM 1441 C C . ARG A 1 180 ? 1.501 -13.452 -4.948 1.00 97.44 180 ARG A C 1
ATOM 1443 O O . ARG A 1 180 ? 1.744 -13.889 -3.830 1.00 97.44 180 ARG A O 1
ATOM 1450 N N . ASP A 1 181 ? 0.563 -13.962 -5.736 1.00 97.69 181 ASP A N 1
ATOM 1451 C CA . ASP A 1 181 ? -0.328 -15.052 -5.337 1.00 97.69 181 ASP A CA 1
ATOM 1452 C C . ASP A 1 181 ? 0.458 -16.334 -5.044 1.00 97.69 181 ASP A C 1
ATOM 1454 O O . ASP A 1 181 ? 0.151 -17.044 -4.090 1.00 97.69 181 ASP A O 1
ATOM 1458 N N . THR A 1 182 ? 1.538 -16.585 -5.792 1.00 98.25 182 THR A N 1
ATOM 1459 C CA . THR A 1 182 ? 2.463 -17.691 -5.500 1.00 98.25 182 THR A CA 1
ATOM 1460 C C . THR A 1 182 ? 3.143 -17.503 -4.141 1.00 98.25 182 THR A C 1
ATOM 1462 O O . THR A 1 182 ? 3.201 -18.441 -3.349 1.00 98.25 182 THR A O 1
ATOM 1465 N N . PHE A 1 183 ? 3.620 -16.293 -3.828 1.00 98.12 183 PHE A N 1
ATOM 1466 C CA . PHE A 1 183 ? 4.213 -16.008 -2.518 1.00 98.12 183 PHE A CA 1
ATOM 1467 C C . PHE A 1 183 ? 3.181 -16.062 -1.390 1.00 98.12 183 PHE A C 1
ATOM 1469 O O . PHE A 1 183 ? 3.500 -16.549 -0.311 1.00 98.12 183 PHE A O 1
ATOM 1476 N N . LEU A 1 184 ? 1.946 -15.614 -1.616 1.00 97.56 184 LEU A N 1
ATOM 1477 C CA . LEU A 1 184 ? 0.871 -15.746 -0.633 1.00 97.56 184 LEU A CA 1
ATOM 1478 C C . LEU A 1 184 ? 0.546 -17.212 -0.345 1.00 97.56 184 LEU A C 1
ATOM 1480 O O . LEU A 1 184 ? 0.419 -17.571 0.824 1.00 97.56 184 LEU A O 1
ATOM 1484 N N . ALA A 1 185 ? 0.459 -18.043 -1.386 1.00 97.62 185 ALA A N 1
ATOM 1485 C CA . ALA A 1 185 ? 0.199 -19.472 -1.254 1.00 97.62 185 ALA A CA 1
ATOM 1486 C C . ALA A 1 185 ? 1.332 -20.211 -0.526 1.00 97.62 185 ALA A C 1
ATOM 1488 O O . ALA A 1 185 ? 1.067 -21.132 0.237 1.00 97.62 185 ALA A O 1
ATOM 1489 N N . GLU A 1 186 ? 2.590 -19.815 -0.741 1.00 97.56 186 GLU A N 1
ATOM 1490 C CA . GLU A 1 186 ? 3.737 -20.433 -0.067 1.00 97.56 186 GLU A CA 1
ATOM 1491 C C . GLU A 1 186 ? 3.899 -19.953 1.382 1.00 97.56 186 GLU A C 1
ATOM 1493 O O . GLU A 1 186 ? 4.218 -20.747 2.267 1.00 97.56 186 GLU A O 1
ATOM 1498 N N . TYR A 1 187 ? 3.715 -18.653 1.636 1.00 96.25 187 TYR A N 1
ATOM 1499 C CA . TYR A 1 187 ? 3.962 -18.091 2.961 1.00 96.25 187 TYR A CA 1
ATOM 1500 C C . TYR A 1 187 ? 2.777 -18.212 3.906 1.00 96.25 187 TYR A C 1
ATOM 1502 O O . TYR A 1 187 ? 3.026 -18.343 5.102 1.00 96.25 187 TYR A O 1
ATOM 1510 N N . GLU A 1 188 ? 1.538 -18.131 3.423 1.00 97.25 188 GLU A N 1
ATOM 1511 C CA . GLU A 1 188 ? 0.326 -18.073 4.254 1.00 97.25 188 GLU A CA 1
ATOM 1512 C C . GLU A 1 188 ? 0.418 -16.953 5.319 1.00 97.25 188 GLU A C 1
ATOM 1514 O O . GLU A 1 188 ? 0.587 -17.224 6.510 1.00 97.25 188 GLU A O 1
ATOM 1519 N N . PRO A 1 189 ? 0.430 -15.664 4.925 1.00 96.69 189 PRO A N 1
ATOM 1520 C CA . PRO A 1 189 ? 0.659 -14.565 5.863 1.00 96.69 189 PRO A CA 1
ATOM 1521 C C . PRO A 1 189 ? -0.451 -14.420 6.913 1.00 96.69 189 PRO A C 1
ATOM 1523 O O . PRO A 1 189 ? -1.641 -14.350 6.601 1.00 96.69 189 PRO A O 1
ATOM 1526 N N . GLU A 1 190 ? -0.051 -14.263 8.175 1.00 94.25 190 GLU A N 1
ATOM 1527 C CA . GLU A 1 190 ? -0.963 -14.113 9.310 1.00 94.25 190 GLU A CA 1
ATOM 1528 C C . GLU A 1 190 ? -1.069 -12.644 9.758 1.00 94.25 190 GLU A C 1
ATOM 1530 O O . GLU A 1 190 ? -0.454 -12.217 10.744 1.00 94.25 190 GLU A O 1
ATOM 1535 N N . GLY A 1 191 ? -1.892 -11.873 9.044 1.00 93.12 191 GLY A N 1
ATOM 1536 C CA . GLY A 1 191 ? -2.228 -10.482 9.370 1.00 93.12 191 GLY A CA 1
ATOM 1537 C C . GLY A 1 191 ? -1.516 -9.440 8.503 1.00 93.12 191 GLY A C 1
ATOM 1538 O O . GLY A 1 191 ? -0.593 -9.744 7.751 1.00 93.12 191 GLY A O 1
ATOM 1539 N N . GLY A 1 192 ? -1.953 -8.180 8.601 1.00 93.81 192 GLY A N 1
ATOM 1540 C CA . GLY A 1 192 ? -1.605 -7.128 7.632 1.00 93.81 192 GLY A CA 1
ATOM 1541 C C . GLY A 1 192 ? -0.108 -6.823 7.482 1.00 93.81 192 GLY A C 1
ATOM 1542 O O . GLY A 1 192 ? 0.335 -6.483 6.390 1.00 93.81 192 GLY A O 1
ATOM 1543 N N . ILE A 1 193 ? 0.692 -6.992 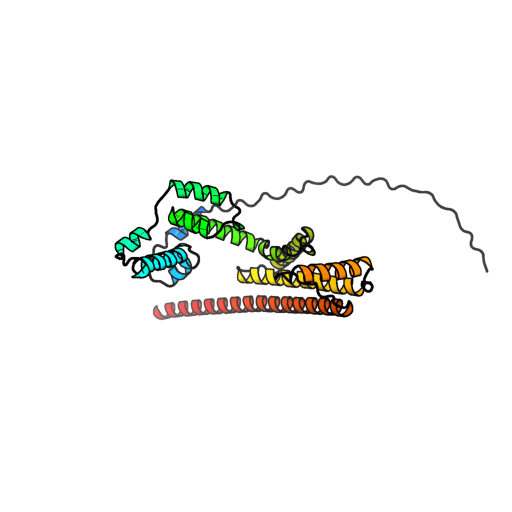8.543 1.00 96.12 193 ILE A N 1
ATOM 1544 C CA . ILE A 1 193 ? 2.150 -6.784 8.478 1.00 96.12 193 ILE A CA 1
ATOM 1545 C C . ILE A 1 193 ? 2.803 -7.815 7.553 1.00 96.12 193 ILE A C 1
ATOM 1547 O O . ILE A 1 193 ? 3.656 -7.458 6.743 1.00 96.12 193 ILE A O 1
ATOM 1551 N N . GLU A 1 194 ? 2.408 -9.086 7.659 1.00 96.50 194 GLU A N 1
ATOM 1552 C CA . GLU A 1 194 ? 2.964 -10.140 6.810 1.00 96.50 194 GLU A CA 1
ATOM 1553 C C . GLU A 1 194 ? 2.518 -9.963 5.356 1.00 96.50 194 GLU A C 1
ATOM 1555 O O . GLU A 1 194 ? 3.357 -10.073 4.466 1.00 96.50 194 GLU A O 1
ATOM 1560 N N . TYR A 1 195 ? 1.258 -9.575 5.114 1.00 96.38 195 TYR A N 1
ATOM 1561 C CA . TYR A 1 195 ? 0.782 -9.207 3.773 1.00 96.38 195 TYR A CA 1
ATOM 1562 C C . TYR A 1 195 ? 1.620 -8.082 3.152 1.00 96.38 195 TYR A C 1
ATOM 1564 O O . TYR A 1 195 ? 2.141 -8.246 2.053 1.00 96.38 195 TYR A O 1
ATOM 1572 N N . ALA A 1 196 ? 1.851 -6.983 3.879 1.00 96.69 196 ALA A N 1
ATOM 1573 C CA . ALA A 1 196 ? 2.657 -5.867 3.378 1.00 96.69 196 ALA A CA 1
ATOM 1574 C C . ALA A 1 196 ? 4.117 -6.271 3.081 1.00 96.69 196 ALA A C 1
ATOM 1576 O O . ALA A 1 196 ? 4.733 -5.784 2.125 1.00 96.69 196 ALA A O 1
ATOM 1577 N N . LEU A 1 197 ? 4.689 -7.176 3.885 1.00 97.75 197 LEU A N 1
ATOM 1578 C CA . LEU A 1 197 ? 6.021 -7.730 3.633 1.00 97.75 197 LEU A CA 1
ATOM 1579 C C . LEU A 1 197 ? 6.036 -8.631 2.391 1.00 97.75 197 LEU A C 1
ATOM 1581 O O . LEU A 1 197 ? 6.988 -8.546 1.616 1.00 97.75 197 LEU A O 1
ATOM 1585 N N . VAL A 1 198 ? 5.000 -9.444 2.166 1.00 97.81 198 VAL A N 1
ATOM 1586 C CA . VAL A 1 198 ? 4.859 -10.258 0.945 1.00 97.81 198 VAL A CA 1
ATOM 1587 C C . VAL A 1 198 ? 4.674 -9.375 -0.293 1.00 97.81 198 VAL A C 1
ATOM 1589 O O . VAL A 1 198 ? 5.307 -9.629 -1.319 1.00 97.81 198 VAL A O 1
ATOM 1592 N N . ASP A 1 199 ? 3.903 -8.292 -0.203 1.00 97.81 199 ASP A N 1
ATOM 1593 C CA . ASP A 1 199 ? 3.752 -7.324 -1.297 1.00 97.81 199 ASP A CA 1
ATOM 1594 C C . ASP A 1 199 ? 5.094 -6.673 -1.646 1.00 97.81 199 ASP A C 1
ATOM 1596 O O . ASP A 1 199 ? 5.505 -6.648 -2.809 1.00 97.81 199 ASP A O 1
ATOM 1600 N N . THR A 1 200 ? 5.840 -6.236 -0.626 1.00 97.88 200 THR A N 1
ATOM 1601 C CA . THR A 1 200 ? 7.189 -5.673 -0.798 1.00 97.88 200 THR A CA 1
ATOM 1602 C C . THR A 1 200 ? 8.151 -6.698 -1.409 1.00 97.88 200 THR A C 1
ATOM 1604 O O . THR A 1 200 ? 8.979 -6.356 -2.257 1.00 97.88 200 THR A O 1
ATOM 1607 N N . LEU A 1 201 ? 8.056 -7.965 -0.995 1.00 97.81 201 LEU A N 1
ATOM 1608 C CA . LEU A 1 201 ? 8.857 -9.065 -1.533 1.00 97.81 201 LEU A CA 1
ATOM 1609 C C . LEU A 1 201 ? 8.546 -9.295 -3.020 1.00 97.81 201 LEU A C 1
ATOM 1611 O O . LEU A 1 201 ? 9.466 -9.405 -3.833 1.00 97.81 201 LEU A O 1
ATOM 1615 N N . SER A 1 202 ? 7.261 -9.294 -3.376 1.00 97.62 202 SER A N 1
ATOM 1616 C CA . SER A 1 202 ? 6.761 -9.444 -4.748 1.00 97.62 202 SER A CA 1
ATOM 1617 C C . SER A 1 202 ? 7.244 -8.303 -5.642 1.00 97.62 202 SER A C 1
ATOM 1619 O O . SER A 1 202 ? 7.796 -8.547 -6.717 1.00 97.62 202 SER A O 1
ATOM 1621 N N . GLN A 1 203 ? 7.126 -7.056 -5.174 1.00 96.88 203 GLN A N 1
ATOM 1622 C CA . GLN A 1 203 ? 7.614 -5.872 -5.887 1.00 96.88 203 GLN A CA 1
ATOM 1623 C C . GLN A 1 203 ? 9.132 -5.924 -6.092 1.00 96.88 203 GLN A C 1
ATOM 1625 O O . GLN A 1 203 ? 9.613 -5.685 -7.200 1.00 96.88 203 GLN A O 1
ATOM 1630 N N . ALA A 1 204 ? 9.897 -6.277 -5.054 1.00 97.62 204 ALA A N 1
ATOM 1631 C CA . ALA A 1 204 ? 11.351 -6.381 -5.147 1.00 97.62 204 ALA A CA 1
ATOM 1632 C C . ALA A 1 204 ? 11.785 -7.451 -6.160 1.00 97.62 204 ALA A C 1
ATOM 1634 O O . ALA A 1 204 ? 12.654 -7.187 -6.991 1.00 97.62 204 ALA A O 1
ATOM 1635 N N . TYR A 1 205 ? 11.150 -8.627 -6.141 1.00 97.88 205 TYR A N 1
ATOM 1636 C CA . TYR A 1 205 ? 11.418 -9.688 -7.112 1.00 97.88 205 TYR A CA 1
ATOM 1637 C C . TYR A 1 205 ? 11.088 -9.244 -8.542 1.00 97.88 205 TYR A C 1
ATOM 1639 O O . TYR A 1 205 ? 11.908 -9.393 -9.449 1.00 97.88 205 TYR A O 1
ATOM 1647 N N . PHE A 1 206 ? 9.911 -8.653 -8.746 1.00 95.25 206 PHE A N 1
ATOM 1648 C CA . PHE A 1 206 ? 9.468 -8.210 -10.064 1.00 95.25 206 PHE A CA 1
ATOM 1649 C C . PHE A 1 206 ? 10.399 -7.137 -10.647 1.00 95.25 206 PHE A C 1
ATOM 1651 O O . PHE A 1 206 ? 10.846 -7.240 -11.792 1.00 95.25 206 PHE A O 1
ATOM 1658 N N . MET A 1 207 ? 10.780 -6.151 -9.830 1.00 95.31 207 MET A N 1
ATOM 1659 C CA . MET A 1 207 ? 11.728 -5.108 -10.221 1.00 95.31 207 MET A CA 1
ATOM 1660 C C . MET A 1 207 ? 13.127 -5.663 -10.491 1.00 95.31 207 MET A C 1
ATOM 1662 O O . MET A 1 207 ? 13.784 -5.227 -11.437 1.00 95.31 207 MET A O 1
ATOM 1666 N N . GLN A 1 208 ? 13.582 -6.650 -9.716 1.00 97.56 208 GLN A N 1
ATOM 1667 C CA . GLN A 1 208 ? 14.836 -7.346 -9.992 1.00 97.56 208 GLN A CA 1
ATOM 1668 C C . GLN A 1 208 ? 14.807 -8.011 -11.376 1.00 97.56 208 GLN A C 1
ATOM 1670 O O . GLN A 1 208 ? 15.737 -7.800 -12.156 1.00 97.56 208 GLN A O 1
ATOM 1675 N N . GLN A 1 209 ? 13.751 -8.767 -11.704 1.00 96.69 209 GLN A N 1
ATOM 1676 C CA . GLN A 1 209 ? 13.618 -9.427 -13.011 1.00 96.69 209 GLN A CA 1
ATOM 1677 C C . GLN A 1 209 ? 13.627 -8.415 -14.157 1.00 96.69 209 GLN A C 1
ATOM 1679 O O . GLN A 1 209 ? 14.359 -8.591 -15.133 1.00 96.69 209 GLN A O 1
ATOM 1684 N N . TYR A 1 210 ? 12.884 -7.317 -14.005 1.00 94.25 210 TYR A N 1
ATOM 1685 C CA . TYR A 1 210 ? 12.869 -6.239 -14.986 1.00 94.25 210 TYR A CA 1
ATOM 1686 C C . TYR A 1 210 ? 14.271 -5.659 -15.226 1.00 94.25 210 TYR A C 1
ATOM 1688 O O . TYR A 1 210 ? 14.726 -5.568 -16.367 1.00 94.25 210 TYR A O 1
ATOM 1696 N N . TRP A 1 211 ? 14.995 -5.293 -14.166 1.00 95.75 211 TRP A N 1
ATOM 1697 C CA . TRP A 1 211 ? 16.323 -4.695 -14.317 1.00 95.75 211 TRP A CA 1
ATOM 1698 C C . TRP A 1 211 ? 17.369 -5.682 -14.843 1.00 95.75 211 TRP A C 1
ATOM 1700 O O . TRP A 1 211 ? 18.249 -5.279 -15.607 1.00 95.75 211 TRP A O 1
ATOM 1710 N N . MET A 1 212 ? 17.244 -6.971 -14.518 1.00 96.94 212 MET A N 1
ATOM 1711 C CA . MET A 1 212 ? 18.053 -8.029 -15.131 1.00 96.94 212 MET A CA 1
ATOM 1712 C C . MET A 1 212 ? 17.788 -8.136 -16.636 1.00 96.94 212 MET A C 1
ATOM 1714 O O . MET A 1 212 ? 18.733 -8.160 -17.428 1.00 96.94 212 MET A O 1
ATOM 1718 N N . GLU A 1 213 ? 16.520 -8.139 -17.049 1.00 95.44 213 GLU A N 1
ATOM 1719 C CA . GLU A 1 213 ? 16.140 -8.132 -18.463 1.00 95.44 213 GLU A CA 1
ATOM 1720 C C . GLU A 1 213 ? 16.695 -6.891 -19.176 1.00 95.44 213 GLU A C 1
ATOM 1722 O O . GLU A 1 213 ? 17.271 -6.999 -20.261 1.00 95.44 213 GLU A O 1
ATOM 1727 N N . MET A 1 214 ? 16.596 -5.716 -18.548 1.00 93.19 214 MET A N 1
ATOM 1728 C CA . MET A 1 214 ? 17.139 -4.470 -19.091 1.00 93.19 214 MET A CA 1
ATOM 1729 C C . MET A 1 214 ? 18.659 -4.494 -19.229 1.00 93.19 214 MET A C 1
ATOM 1731 O O . MET A 1 214 ? 19.173 -4.027 -20.247 1.00 93.19 214 MET A O 1
ATOM 1735 N N . ALA A 1 215 ? 19.387 -5.064 -18.267 1.00 94.19 215 ALA A N 1
ATOM 1736 C CA . ALA A 1 215 ? 20.833 -5.237 -18.379 1.00 94.19 215 ALA A CA 1
ATOM 1737 C C . ALA A 1 215 ? 21.197 -6.130 -19.582 1.00 94.19 215 ALA A C 1
ATOM 1739 O O . ALA A 1 215 ? 22.076 -5.787 -20.376 1.00 94.19 215 ALA A O 1
ATOM 1740 N N . VAL A 1 216 ? 20.471 -7.234 -19.791 1.00 94.88 216 VAL A N 1
ATOM 1741 C CA . VAL A 1 216 ? 20.688 -8.133 -20.941 1.00 94.88 216 VAL A CA 1
ATOM 1742 C C . VAL A 1 216 ? 20.317 -7.462 -22.267 1.00 94.88 216 VAL A C 1
ATOM 1744 O O . VAL A 1 216 ? 21.047 -7.582 -23.248 1.00 94.88 216 VAL A O 1
ATOM 1747 N N . LYS A 1 217 ? 19.209 -6.720 -22.325 1.00 90.38 217 LYS A N 1
ATOM 1748 C CA . LYS A 1 217 ? 18.821 -5.985 -23.539 1.00 90.38 217 LYS A CA 1
ATOM 1749 C C . LYS A 1 217 ? 19.852 -4.919 -23.908 1.00 90.38 217 LYS A C 1
ATOM 1751 O O . LYS A 1 217 ? 20.229 -4.828 -25.072 1.00 90.38 217 LYS A O 1
ATOM 1756 N N . ARG A 1 218 ? 20.345 -4.159 -22.925 1.00 88.56 218 ARG A N 1
ATOM 1757 C CA . ARG A 1 218 ? 21.320 -3.073 -23.134 1.00 88.56 218 ARG A CA 1
ATOM 1758 C C . ARG A 1 218 ? 22.722 -3.563 -23.491 1.00 88.56 218 ARG A C 1
ATOM 1760 O O . ARG A 1 218 ? 23.446 -2.871 -24.186 1.00 88.56 218 ARG A O 1
ATOM 1767 N N . THR A 1 219 ? 23.110 -4.765 -23.071 1.00 90.56 219 THR A N 1
ATOM 1768 C CA . THR A 1 219 ? 24.382 -5.362 -23.529 1.00 90.56 219 THR A CA 1
ATOM 1769 C C . THR A 1 219 ? 24.333 -5.802 -24.992 1.00 90.56 219 THR A C 1
ATOM 1771 O O . THR A 1 219 ? 25.377 -5.945 -25.623 1.00 90.56 219 THR A O 1
ATOM 1774 N N . ARG A 1 220 ? 23.131 -6.013 -25.543 1.00 83.50 220 ARG A N 1
ATOM 1775 C CA . ARG A 1 220 ? 22.916 -6.388 -26.948 1.00 83.50 220 ARG A CA 1
ATOM 1776 C C . ARG A 1 220 ? 22.625 -5.199 -27.861 1.00 83.50 220 ARG A C 1
ATOM 1778 O O . ARG A 1 220 ? 22.649 -5.373 -29.079 1.00 83.50 220 ARG A O 1
ATOM 1785 N N . SER A 1 221 ? 22.307 -4.026 -27.312 1.00 77.56 221 SER A N 1
ATOM 1786 C CA . SER A 1 221 ? 22.042 -2.844 -28.129 1.00 77.56 221 SER A CA 1
ATOM 1787 C C . SER A 1 221 ? 23.329 -2.347 -28.774 1.00 77.56 221 SER A C 1
ATOM 1789 O O . SER A 1 221 ? 24.393 -2.350 -28.163 1.00 77.56 221 SER A O 1
ATOM 1791 N N . SER A 1 222 ? 23.223 -1.948 -30.039 1.00 68.00 222 SER A N 1
ATOM 1792 C CA . SER A 1 222 ? 24.294 -1.206 -30.696 1.00 68.00 222 SER A CA 1
ATOM 1793 C C . SER A 1 222 ? 24.315 0.232 -30.179 1.00 68.00 222 SER A C 1
ATOM 1795 O O . SER A 1 222 ? 23.217 0.755 -29.974 1.00 68.00 222 SER A O 1
ATOM 1797 N N . PRO A 1 223 ? 25.506 0.868 -30.113 1.00 69.62 223 PRO A N 1
ATOM 1798 C CA . PRO A 1 223 ? 25.686 2.289 -29.841 1.00 69.62 223 PRO A CA 1
ATOM 1799 C C . PRO A 1 223 ? 24.566 3.116 -30.433 1.00 69.62 223 PRO A C 1
ATOM 1801 O O . PRO A 1 223 ? 24.420 3.140 -31.659 1.00 69.62 223 PRO A O 1
ATOM 1804 N N . CYS A 1 224 ? 23.786 3.776 -29.574 1.00 66.06 224 CYS A N 1
ATOM 1805 C CA . CYS A 1 224 ? 22.822 4.776 -30.005 1.00 66.06 224 CYS A CA 1
ATOM 1806 C C . CYS A 1 224 ? 23.563 5.778 -30.896 1.00 66.06 224 CYS A C 1
ATOM 1808 O O . CYS A 1 224 ? 24.395 6.564 -30.433 1.00 66.06 224 CYS A O 1
ATOM 1810 N N . ARG A 1 225 ? 23.319 5.691 -32.204 1.00 71.69 225 ARG A N 1
ATOM 1811 C CA . ARG A 1 225 ? 23.859 6.642 -33.167 1.00 71.69 225 ARG A CA 1
ATOM 1812 C C . ARG A 1 225 ? 22.944 7.844 -33.121 1.00 71.69 225 ARG A C 1
ATOM 1814 O O . ARG A 1 225 ? 21.749 7.702 -33.367 1.00 71.69 225 ARG A O 1
ATOM 1821 N N . GLU A 1 226 ? 23.500 9.007 -32.798 1.00 78.25 226 GLU A N 1
ATOM 1822 C CA . GLU A 1 226 ? 22.754 10.258 -32.877 1.00 78.25 226 GLU A CA 1
ATOM 1823 C C . GLU A 1 226 ? 22.338 10.444 -34.342 1.00 78.25 226 GLU A C 1
ATOM 1825 O O . GLU A 1 226 ? 23.160 10.710 -35.220 1.00 78.25 226 GLU A O 1
ATOM 1830 N N . THR A 1 227 ? 21.067 10.179 -34.635 1.00 82.12 227 THR A N 1
ATOM 1831 C CA . THR A 1 227 ? 20.501 10.394 -35.964 1.00 82.12 227 THR A CA 1
ATOM 1832 C C . THR A 1 227 ? 20.455 11.889 -36.240 1.00 82.12 227 THR A C 1
ATOM 1834 O O . THR A 1 227 ? 20.189 12.673 -35.329 1.00 82.12 227 THR A O 1
ATOM 1837 N N . TYR A 1 228 ? 20.655 12.280 -37.498 1.00 84.81 228 TYR A N 1
ATOM 1838 C CA . TYR A 1 228 ? 20.611 13.682 -37.921 1.00 84.81 228 TYR A CA 1
ATOM 1839 C C . TYR A 1 228 ? 19.341 14.403 -37.432 1.00 84.81 228 TYR A C 1
ATOM 1841 O O . TYR A 1 228 ? 19.428 15.449 -36.797 1.00 84.81 228 TYR A O 1
ATOM 1849 N N . GLU A 1 229 ? 18.176 13.773 -37.608 1.00 81.19 229 GLU A N 1
ATOM 1850 C CA . GLU A 1 229 ? 16.874 14.301 -37.171 1.00 81.19 229 GLU A CA 1
ATOM 1851 C C . GLU A 1 229 ? 16.808 14.557 -35.656 1.00 81.19 229 GLU A C 1
ATOM 1853 O O . GLU A 1 229 ? 16.236 15.544 -35.201 1.00 81.19 229 GLU A O 1
ATOM 1858 N N . PHE A 1 230 ? 17.434 13.691 -34.854 1.00 76.19 230 PHE A N 1
ATOM 1859 C CA . PHE A 1 230 ? 17.467 13.848 -33.400 1.00 76.19 230 PHE A CA 1
ATOM 1860 C C . PHE A 1 230 ? 18.407 14.983 -32.980 1.00 76.19 230 PHE A C 1
ATOM 1862 O O . PHE A 1 230 ? 18.092 15.735 -32.056 1.00 76.19 230 PHE A O 1
ATOM 1869 N N . ALA A 1 231 ? 19.538 15.139 -33.673 1.00 85.00 231 ALA A N 1
ATOM 1870 C CA . ALA A 1 231 ? 20.449 16.257 -33.459 1.00 85.00 231 ALA A CA 1
ATOM 1871 C C . ALA A 1 231 ? 19.778 17.601 -33.800 1.00 85.00 231 ALA A C 1
ATOM 1873 O O . ALA A 1 231 ? 19.862 18.541 -33.004 1.00 85.00 231 ALA A O 1
ATOM 1874 N N . GLU A 1 232 ? 19.055 17.679 -34.923 1.00 85.12 232 GLU A N 1
ATOM 1875 C CA . GLU A 1 232 ? 18.250 18.852 -35.292 1.00 85.12 232 GLU A CA 1
ATOM 1876 C C . GLU A 1 232 ? 17.143 19.129 -34.274 1.00 85.12 232 GLU A C 1
ATOM 1878 O O . GLU A 1 232 ? 17.019 20.257 -33.796 1.00 85.12 232 GLU A O 1
ATOM 1883 N N . TRP A 1 233 ? 16.379 18.107 -33.874 1.00 81.88 233 TRP A N 1
ATOM 1884 C CA . TRP A 1 233 ? 15.340 18.247 -32.853 1.00 81.88 233 TRP A CA 1
ATOM 1885 C C . TRP A 1 233 ? 15.909 18.784 -31.537 1.00 81.88 233 TRP A C 1
ATOM 1887 O O . TRP A 1 233 ? 15.340 19.691 -30.934 1.00 81.88 233 TRP A O 1
ATOM 1897 N N . LYS A 1 234 ? 17.064 18.276 -31.100 1.00 81.00 234 LYS A N 1
ATOM 1898 C CA . LYS A 1 234 ? 17.751 18.715 -29.878 1.00 81.00 234 LYS A CA 1
ATOM 1899 C C . LYS A 1 234 ? 18.246 20.156 -29.987 1.00 81.00 234 LYS A C 1
ATOM 1901 O O . LYS A 1 234 ? 18.180 20.895 -29.004 1.00 81.00 234 LYS A O 1
ATOM 1906 N N . HIS A 1 235 ? 18.712 20.568 -31.166 1.00 81.69 235 HIS A N 1
ATOM 1907 C CA . HIS A 1 235 ? 19.064 21.958 -31.444 1.00 81.69 235 HIS A CA 1
ATOM 1908 C C . HIS A 1 235 ? 17.827 22.864 -31.374 1.00 81.69 235 HIS A C 1
ATOM 1910 O O . HIS A 1 235 ? 17.816 23.826 -30.609 1.00 81.69 235 HIS A O 1
ATOM 1916 N N . TYR A 1 236 ? 16.759 22.514 -32.093 1.00 82.31 236 TYR A N 1
ATOM 1917 C CA . TYR A 1 236 ? 15.490 23.244 -32.086 1.00 82.31 236 TYR A CA 1
ATOM 1918 C C . TYR A 1 236 ? 14.902 23.358 -30.673 1.00 82.31 236 TYR A C 1
ATOM 1920 O O . TYR A 1 236 ? 14.541 24.446 -30.228 1.00 82.31 236 TYR A O 1
ATOM 1928 N N . LYS A 1 237 ? 14.887 22.255 -29.919 1.00 76.12 237 LYS A N 1
ATOM 1929 C CA . LYS A 1 237 ? 14.396 22.212 -28.538 1.00 76.12 237 LYS A CA 1
ATOM 1930 C C . LYS A 1 237 ? 15.169 23.165 -27.623 1.00 76.12 237 LYS A C 1
ATOM 1932 O O . LYS A 1 237 ? 14.552 23.846 -26.809 1.00 76.12 237 LYS A O 1
ATOM 1937 N N . ARG A 1 238 ? 16.501 23.239 -27.754 1.00 77.12 238 ARG A N 1
ATOM 1938 C CA . ARG A 1 238 ? 17.331 24.181 -26.981 1.00 77.12 238 ARG A CA 1
ATOM 1939 C C . ARG A 1 238 ? 16.990 25.634 -27.293 1.00 77.12 238 ARG A C 1
ATOM 1941 O O . ARG A 1 238 ? 16.954 26.438 -26.369 1.00 77.12 238 ARG A O 1
ATOM 1948 N N . GLU A 1 239 ? 16.735 25.962 -28.554 1.00 80.44 239 GLU A N 1
ATOM 1949 C CA . GLU A 1 239 ? 16.350 27.320 -28.953 1.00 80.44 239 GLU A CA 1
ATOM 1950 C C . GLU A 1 239 ? 14.961 27.693 -28.410 1.00 80.44 239 GLU A C 1
ATOM 1952 O O . GLU A 1 239 ? 14.826 28.712 -27.737 1.00 80.44 239 GLU A O 1
ATOM 1957 N N . VAL A 1 240 ? 13.961 26.814 -28.545 1.00 77.44 240 VAL A N 1
ATOM 1958 C CA . VAL A 1 240 ? 12.613 27.043 -27.982 1.00 77.44 240 VAL A CA 1
ATOM 1959 C C . VAL A 1 240 ? 12.640 27.152 -26.450 1.00 77.44 240 VAL A C 1
ATOM 1961 O O . VAL A 1 240 ? 11.955 27.995 -25.869 1.00 77.44 240 VAL A O 1
ATOM 1964 N N . ALA A 1 241 ? 13.442 26.327 -25.769 1.00 69.38 241 ALA A N 1
ATOM 1965 C CA . ALA A 1 241 ? 13.594 26.388 -24.314 1.00 69.38 241 ALA A CA 1
ATOM 1966 C C . ALA A 1 241 ? 14.252 27.700 -23.843 1.00 69.38 241 ALA A C 1
ATOM 1968 O O . ALA A 1 241 ? 13.869 28.237 -22.798 1.00 69.38 241 ALA A O 1
ATOM 1969 N N . LYS A 1 242 ? 15.205 28.243 -24.618 1.00 73.75 242 LYS A N 1
ATOM 1970 C CA . LYS A 1 242 ? 15.788 29.573 -24.371 1.00 73.75 242 LYS A CA 1
ATOM 1971 C C . LYS A 1 242 ? 14.745 30.678 -24.543 1.00 73.75 242 LYS A C 1
ATOM 1973 O O . LYS A 1 242 ? 14.663 31.555 -23.685 1.00 73.75 242 LYS A O 1
ATOM 1978 N N . GLU A 1 243 ? 13.942 30.627 -25.606 1.00 75.81 243 GLU A N 1
ATOM 1979 C CA . GLU A 1 243 ? 12.890 31.619 -25.881 1.00 75.81 243 GLU A CA 1
ATOM 1980 C C . GLU A 1 243 ? 11.827 31.656 -24.779 1.00 75.81 243 GLU A C 1
ATOM 1982 O O . GLU A 1 243 ? 11.416 32.731 -24.339 1.00 75.81 243 GLU A O 1
ATOM 1987 N N . ARG A 1 244 ? 11.427 30.483 -24.274 1.00 71.62 244 ARG A N 1
ATOM 1988 C CA . ARG A 1 244 ? 10.411 30.350 -23.219 1.00 71.62 244 ARG A CA 1
ATOM 1989 C C . ARG A 1 244 ? 10.934 30.581 -21.799 1.00 71.62 244 ARG A C 1
ATOM 1991 O O . ARG A 1 244 ? 10.191 30.354 -20.855 1.00 71.62 244 ARG A O 1
ATOM 1998 N N . LYS A 1 245 ? 12.185 31.035 -21.631 1.00 57.56 245 LYS A N 1
ATOM 1999 C CA . LYS A 1 245 ? 12.803 31.339 -20.326 1.00 57.56 245 LYS A CA 1
ATOM 2000 C C . LYS A 1 245 ? 12.549 30.244 -19.277 1.00 57.56 245 LYS A C 1
ATOM 2002 O O . LYS A 1 245 ? 11.938 30.533 -18.260 1.00 57.56 245 LYS A O 1
ATOM 2007 N N . PHE A 1 246 ? 13.016 29.014 -19.523 1.00 54.75 246 PHE A N 1
ATOM 2008 C CA . PHE A 1 246 ? 13.057 27.910 -18.540 1.00 54.75 246 PHE A CA 1
ATOM 2009 C C . PHE A 1 246 ? 11.925 27.939 -17.488 1.00 54.75 246 PHE A C 1
ATOM 2011 O O . PHE A 1 246 ? 12.170 28.075 -16.287 1.00 54.75 246 PHE A O 1
ATOM 2018 N N . GLU A 1 247 ? 10.672 27.821 -17.928 1.00 53.25 247 GLU A N 1
ATOM 2019 C CA . GLU A 1 247 ? 9.574 27.551 -16.998 1.00 53.25 247 GLU A CA 1
ATOM 2020 C C . GLU A 1 247 ? 9.876 26.245 -16.236 1.00 53.25 247 GLU A C 1
ATOM 2022 O O . GLU A 1 247 ? 10.418 25.287 -16.792 1.00 53.25 247 GLU A O 1
ATOM 2027 N N . HIS A 1 248 ? 9.612 26.211 -14.929 1.00 45.56 248 HIS A N 1
ATOM 2028 C CA . HIS A 1 248 ? 9.877 25.038 -14.093 1.00 45.56 248 HIS A CA 1
ATOM 2029 C C . HIS A 1 248 ? 9.124 23.808 -14.632 1.00 45.56 248 HIS A C 1
ATOM 2031 O O . HIS A 1 248 ? 7.901 23.827 -14.714 1.00 45.56 248 HIS A O 1
ATOM 2037 N N . GLY A 1 249 ? 9.846 22.737 -14.989 1.00 56.41 249 GLY A N 1
ATOM 2038 C CA . GLY A 1 249 ? 9.242 21.455 -15.391 1.00 56.41 249 GLY A CA 1
ATOM 2039 C C . GLY A 1 249 ? 9.874 20.756 -16.597 1.00 56.41 249 GLY A C 1
ATOM 2040 O O . GLY A 1 249 ? 9.600 19.582 -16.830 1.00 56.41 249 GLY A O 1
ATOM 2041 N N . TRP A 1 250 ? 10.756 21.417 -17.349 1.00 56.59 250 TRP A N 1
ATOM 2042 C CA . TRP A 1 250 ? 11.409 20.797 -18.509 1.00 56.59 250 TRP A CA 1
ATOM 2043 C C . TRP A 1 250 ? 12.674 20.032 -18.092 1.00 56.59 250 TRP A C 1
ATOM 2045 O O . TRP A 1 250 ? 13.783 20.560 -18.150 1.00 56.59 250 TRP A O 1
ATOM 2055 N N . TRP A 1 251 ? 12.515 18.779 -17.653 1.00 57.47 251 TRP A N 1
ATOM 2056 C CA . TRP A 1 251 ? 13.650 17.884 -17.399 1.00 57.47 251 TRP A CA 1
ATOM 2057 C C . TRP A 1 251 ? 14.187 17.343 -18.734 1.00 57.47 251 TRP A C 1
ATOM 2059 O O . TRP A 1 251 ? 13.511 16.582 -19.428 1.00 57.47 251 TRP A O 1
ATOM 2069 N N . ASP A 1 252 ? 15.405 17.731 -19.119 1.00 61.03 252 ASP A N 1
ATOM 2070 C CA . ASP A 1 252 ? 16.107 17.074 -20.224 1.00 61.03 252 ASP A CA 1
ATOM 2071 C C . ASP A 1 252 ? 16.545 15.682 -19.767 1.00 61.03 252 ASP A C 1
ATOM 2073 O O . ASP A 1 252 ? 17.278 15.544 -18.788 1.00 61.03 252 ASP A O 1
ATOM 2077 N N . ILE A 1 253 ? 16.077 14.641 -20.461 1.00 66.75 253 ILE A N 1
ATOM 2078 C CA . ILE A 1 253 ? 16.456 13.258 -20.157 1.00 66.75 253 ILE A CA 1
ATOM 2079 C C . ILE A 1 253 ? 17.983 13.162 -20.299 1.00 66.75 253 ILE A C 1
ATOM 2081 O O . ILE A 1 253 ? 18.496 13.366 -21.406 1.00 66.75 253 ILE A O 1
ATOM 2085 N N . PRO A 1 254 ? 18.728 12.887 -19.213 1.00 71.62 254 PRO A N 1
ATOM 2086 C CA . PRO A 1 254 ? 20.176 12.828 -19.288 1.00 71.62 254 PRO A CA 1
ATOM 2087 C C . PRO A 1 254 ? 20.580 11.676 -20.207 1.00 71.62 254 PRO A C 1
ATOM 2089 O O . PRO A 1 254 ? 20.167 10.531 -20.017 1.00 71.62 254 PRO A O 1
ATOM 2092 N N . LEU A 1 255 ? 21.393 11.986 -21.218 1.00 74.62 255 LEU A N 1
ATOM 2093 C CA . LEU A 1 255 ? 22.001 10.964 -22.058 1.00 74.62 255 LEU A CA 1
ATOM 2094 C C . LEU A 1 255 ? 23.102 10.287 -21.248 1.00 74.62 255 LEU A C 1
ATOM 2096 O O . LEU A 1 255 ? 24.102 10.906 -20.891 1.00 74.62 255 LEU A O 1
ATOM 2100 N N . ILE A 1 256 ? 22.896 9.012 -20.953 1.00 82.19 256 ILE A N 1
ATOM 2101 C CA . ILE A 1 256 ? 23.901 8.149 -20.343 1.00 82.19 256 ILE A CA 1
ATOM 2102 C C . ILE A 1 256 ? 24.597 7.355 -21.446 1.00 82.19 256 ILE A C 1
ATOM 2104 O O . ILE A 1 256 ? 23.962 6.953 -22.423 1.00 82.19 256 ILE A O 1
ATOM 2108 N N . SER A 1 257 ? 25.906 7.135 -21.307 1.00 86.19 257 SER A N 1
ATOM 2109 C CA . SER A 1 257 ? 26.605 6.204 -22.195 1.00 86.19 257 SER A CA 1
ATOM 2110 C C . SER A 1 257 ? 26.001 4.806 -22.046 1.00 86.19 257 SER A C 1
ATOM 2112 O O . SER A 1 257 ? 25.458 4.463 -20.996 1.00 86.19 257 SER A O 1
ATOM 2114 N N . GLU A 1 258 ? 26.095 3.973 -23.080 1.00 84.88 258 GLU A N 1
ATOM 2115 C CA . GLU A 1 258 ? 25.526 2.620 -23.019 1.00 84.88 258 GLU A CA 1
ATOM 2116 C C . GLU A 1 258 ? 26.146 1.781 -21.914 1.00 84.88 258 GLU A C 1
ATOM 2118 O O . GLU A 1 258 ? 25.437 1.077 -21.200 1.00 84.88 258 GLU A O 1
ATOM 2123 N N . GLN A 1 259 ? 27.458 1.922 -21.721 1.00 88.25 259 GLN A N 1
ATOM 2124 C CA . GLN A 1 259 ? 28.151 1.285 -20.615 1.00 88.25 259 GLN A CA 1
ATOM 2125 C C . GLN A 1 259 ? 27.567 1.735 -19.269 1.00 88.25 259 GLN A C 1
ATOM 2127 O O . GLN A 1 259 ? 27.196 0.887 -18.462 1.00 88.25 259 GLN A O 1
ATOM 2132 N N . ALA A 1 260 ? 27.385 3.044 -19.056 1.00 90.62 260 ALA A N 1
ATOM 2133 C CA . ALA A 1 260 ? 26.761 3.554 -17.836 1.00 90.62 260 ALA A CA 1
ATOM 2134 C C . ALA A 1 260 ? 25.302 3.082 -17.689 1.00 90.62 260 ALA A C 1
ATOM 2136 O O . ALA A 1 260 ? 24.836 2.836 -16.580 1.00 90.62 260 ALA A O 1
ATOM 2137 N N . ALA A 1 261 ? 24.571 2.903 -18.793 1.00 89.94 261 ALA A N 1
ATOM 2138 C CA . ALA A 1 261 ? 23.211 2.369 -18.783 1.00 89.94 261 ALA A CA 1
ATOM 2139 C C . ALA A 1 261 ? 23.156 0.887 -18.394 1.00 89.94 261 ALA A C 1
ATOM 2141 O O . ALA A 1 261 ? 22.223 0.472 -17.697 1.00 89.94 261 ALA A O 1
ATOM 2142 N N . VAL A 1 262 ? 24.124 0.087 -18.847 1.00 92.50 262 VAL A N 1
ATOM 2143 C CA . VAL A 1 262 ? 24.283 -1.315 -18.442 1.00 92.50 262 VAL A CA 1
ATOM 2144 C C . VAL A 1 262 ? 24.657 -1.385 -16.964 1.00 92.50 262 VAL A C 1
ATOM 2146 O O . VAL A 1 262 ? 23.991 -2.093 -16.214 1.00 92.50 262 VAL A O 1
ATOM 2149 N N . GLU A 1 263 ? 25.653 -0.611 -16.532 1.00 94.62 263 GLU A N 1
ATOM 2150 C CA . GLU A 1 263 ? 26.091 -0.538 -15.131 1.00 94.62 263 GLU A CA 1
ATOM 2151 C C . GLU A 1 263 ? 24.961 -0.076 -14.203 1.00 94.62 263 GLU A C 1
ATOM 2153 O O . GLU A 1 263 ? 24.741 -0.656 -13.144 1.00 94.62 263 GLU A O 1
ATOM 2158 N N . SER A 1 264 ? 24.177 0.920 -14.617 1.00 94.75 264 SER A N 1
ATOM 2159 C CA . SER A 1 264 ? 23.003 1.359 -13.863 1.00 94.75 264 SER A CA 1
ATOM 2160 C C . SER A 1 264 ? 21.959 0.244 -13.755 1.00 94.75 264 SER A C 1
ATOM 2162 O O . SER A 1 264 ? 21.447 -0.011 -12.667 1.00 94.75 264 SER A O 1
ATOM 2164 N N . ALA A 1 265 ? 21.670 -0.477 -14.844 1.00 94.50 265 ALA A N 1
ATOM 2165 C CA . ALA A 1 265 ? 20.713 -1.583 -14.803 1.00 94.50 265 ALA A CA 1
ATOM 2166 C C . ALA A 1 265 ? 21.176 -2.719 -13.875 1.00 94.50 265 ALA A C 1
ATOM 2168 O O . ALA A 1 265 ? 20.372 -3.238 -13.099 1.00 94.50 265 ALA A O 1
ATOM 2169 N N . THR A 1 266 ? 22.464 -3.080 -13.900 1.00 96.88 266 THR A N 1
ATOM 2170 C CA . THR A 1 266 ? 23.007 -4.115 -13.005 1.00 96.88 266 THR A CA 1
ATOM 2171 C C . THR A 1 266 ? 22.998 -3.668 -11.544 1.00 96.88 266 THR A C 1
ATOM 2173 O O . THR A 1 266 ? 22.625 -4.455 -10.675 1.00 96.88 266 THR A O 1
ATOM 2176 N N . GLN A 1 267 ? 23.317 -2.402 -11.262 1.00 97.56 267 GLN A N 1
ATOM 2177 C CA . GLN A 1 267 ? 23.217 -1.826 -9.916 1.00 97.56 267 GLN A CA 1
ATOM 2178 C C . GLN A 1 267 ? 21.778 -1.825 -9.389 1.00 97.56 267 GLN A C 1
ATOM 2180 O O . GLN A 1 267 ? 21.550 -2.149 -8.220 1.00 97.56 267 GLN A O 1
ATOM 2185 N N . MET A 1 268 ? 20.796 -1.495 -10.233 1.00 97.69 268 MET A N 1
ATOM 2186 C CA . MET A 1 268 ? 19.384 -1.543 -9.847 1.00 97.69 268 MET A CA 1
ATOM 2187 C C . MET A 1 268 ? 18.934 -2.982 -9.575 1.00 97.69 268 MET A C 1
ATOM 2189 O O . MET A 1 268 ? 18.303 -3.233 -8.548 1.00 97.69 268 MET A O 1
ATOM 2193 N N . ALA A 1 269 ? 19.312 -3.938 -10.428 1.00 97.62 269 ALA A N 1
ATOM 2194 C CA . ALA A 1 269 ? 19.026 -5.356 -10.206 1.00 97.62 269 ALA A CA 1
ATOM 2195 C C . ALA A 1 269 ? 19.603 -5.858 -8.870 1.00 97.62 269 ALA A C 1
ATOM 2197 O O . ALA A 1 269 ? 18.900 -6.513 -8.098 1.00 97.62 269 ALA A O 1
ATOM 2198 N N . ASP A 1 270 ? 20.851 -5.502 -8.555 1.00 98.19 270 ASP A N 1
ATOM 2199 C CA . ASP A 1 270 ? 21.476 -5.831 -7.270 1.00 98.19 270 ASP A CA 1
ATOM 2200 C C . ASP A 1 270 ? 20.773 -5.145 -6.085 1.00 98.19 270 ASP A C 1
ATOM 2202 O O . ASP A 1 270 ? 20.532 -5.766 -5.048 1.00 98.19 270 ASP A O 1
ATOM 2206 N N . THR A 1 271 ? 20.376 -3.881 -6.241 1.00 98.31 271 THR A N 1
ATOM 2207 C CA . THR A 1 271 ? 19.637 -3.137 -5.211 1.00 98.31 271 THR A CA 1
ATOM 2208 C C . THR A 1 271 ? 18.322 -3.834 -4.861 1.00 98.31 271 THR A C 1
ATOM 2210 O O . THR A 1 271 ? 18.038 -4.053 -3.679 1.00 98.31 271 THR A O 1
ATOM 2213 N N . PHE A 1 272 ? 17.546 -4.246 -5.866 1.00 98.00 272 PHE A N 1
ATOM 2214 C CA . PHE A 1 272 ? 16.285 -4.957 -5.648 1.00 98.00 272 PHE A CA 1
ATOM 2215 C C . PHE A 1 272 ? 16.484 -6.389 -5.145 1.00 98.00 272 PHE A C 1
ATOM 2217 O O . PHE A 1 272 ? 15.734 -6.822 -4.273 1.00 98.00 272 PHE A O 1
ATOM 2224 N N . SER A 1 273 ? 17.540 -7.083 -5.574 1.00 98.31 273 SER A N 1
ATOM 2225 C CA . SER A 1 273 ? 17.937 -8.372 -4.991 1.00 98.31 273 SER A CA 1
ATOM 2226 C C . SER A 1 273 ? 18.228 -8.242 -3.489 1.00 98.31 273 SER A C 1
ATOM 2228 O O . SER A 1 273 ? 17.723 -9.006 -2.662 1.00 98.31 273 SER A O 1
ATOM 2230 N N . ARG A 1 274 ? 18.980 -7.209 -3.086 1.00 98.44 274 ARG A N 1
ATOM 2231 C CA . ARG A 1 274 ? 19.254 -6.931 -1.668 1.00 98.44 274 ARG A CA 1
ATOM 2232 C C . ARG A 1 274 ? 17.994 -6.556 -0.891 1.00 98.44 274 ARG A C 1
ATOM 2234 O O . ARG A 1 274 ? 17.877 -6.961 0.269 1.00 98.44 274 ARG A O 1
ATOM 2241 N N . LEU A 1 275 ? 17.076 -5.802 -1.500 1.00 98.31 275 LEU A N 1
ATOM 2242 C CA . LEU A 1 275 ? 15.774 -5.492 -0.906 1.00 98.31 275 LEU A CA 1
ATOM 2243 C C . LEU A 1 275 ? 14.968 -6.775 -0.678 1.00 98.31 275 LEU A C 1
ATOM 2245 O O . LEU A 1 275 ? 14.563 -7.019 0.454 1.00 98.31 275 LEU A O 1
ATOM 2249 N N . PHE A 1 276 ? 14.850 -7.632 -1.695 1.00 98.44 276 PHE A N 1
ATOM 2250 C CA . PHE A 1 276 ? 14.182 -8.932 -1.608 1.00 98.44 276 PHE A CA 1
ATOM 2251 C C . PHE A 1 276 ? 14.727 -9.766 -0.439 1.00 98.44 276 PHE A C 1
ATOM 2253 O O . PHE A 1 276 ? 13.985 -10.159 0.460 1.00 98.44 276 PHE A O 1
ATOM 2260 N N . GLN A 1 277 ? 16.050 -9.945 -0.371 1.00 98.38 277 GLN A N 1
ATOM 2261 C CA . GLN A 1 277 ? 16.686 -10.724 0.698 1.00 98.38 277 GLN A CA 1
ATOM 2262 C C . GLN A 1 277 ? 16.506 -10.098 2.089 1.00 98.38 277 GLN A C 1
ATOM 2264 O O . GLN A 1 277 ? 16.437 -10.804 3.098 1.00 98.38 277 GLN A O 1
ATOM 2269 N N . ARG A 1 278 ? 16.449 -8.764 2.182 1.00 98.62 278 ARG A N 1
ATOM 2270 C CA . ARG A 1 278 ? 16.198 -8.064 3.448 1.00 98.62 278 ARG A CA 1
ATOM 2271 C C . ARG A 1 278 ? 14.761 -8.269 3.914 1.00 98.62 278 ARG A C 1
ATOM 2273 O O . ARG A 1 278 ? 14.579 -8.601 5.083 1.00 98.62 278 ARG A O 1
ATOM 2280 N N . THR A 1 279 ? 13.788 -8.097 3.027 1.00 98.19 279 THR A N 1
ATOM 2281 C CA . THR A 1 279 ? 12.361 -8.279 3.322 1.00 98.19 279 THR A CA 1
ATOM 2282 C C . THR A 1 279 ? 12.072 -9.718 3.735 1.00 98.19 279 THR A C 1
ATOM 2284 O O . THR A 1 279 ? 11.427 -9.944 4.755 1.00 98.19 279 THR A O 1
ATOM 2287 N N . LEU A 1 280 ? 12.666 -10.696 3.044 1.00 98.19 280 LEU A N 1
ATOM 2288 C CA . LEU A 1 280 ? 12.572 -12.107 3.416 1.00 98.19 280 LEU A CA 1
ATOM 2289 C C . LEU A 1 280 ? 13.087 -12.372 4.842 1.00 98.19 280 LEU A C 1
ATOM 2291 O O . LEU A 1 280 ? 12.425 -13.022 5.653 1.00 98.19 280 LEU A O 1
ATOM 2295 N N . ARG A 1 281 ? 14.255 -11.820 5.197 1.00 98.44 281 ARG A N 1
ATOM 2296 C CA . ARG A 1 281 ? 14.771 -11.918 6.574 1.00 98.44 281 ARG A CA 1
ATOM 2297 C C . ARG A 1 281 ? 13.852 -11.239 7.589 1.00 98.44 281 ARG A C 1
ATOM 2299 O O . ARG A 1 281 ? 13.691 -11.762 8.687 1.00 98.44 281 ARG A O 1
ATOM 2306 N N . GLN A 1 282 ? 13.271 -10.087 7.251 1.00 98.06 282 GLN A N 1
ATOM 2307 C CA . GLN A 1 282 ? 12.330 -9.382 8.127 1.00 98.06 282 GLN A CA 1
ATOM 2308 C C . GLN A 1 282 ? 11.072 -10.213 8.388 1.00 98.06 282 GLN A C 1
ATOM 2310 O O . GLN A 1 282 ? 10.671 -10.325 9.545 1.00 98.06 282 GLN A O 1
ATOM 2315 N N . LEU A 1 283 ? 10.517 -10.853 7.357 1.00 97.31 283 LEU A N 1
ATOM 2316 C CA . LEU A 1 283 ? 9.365 -11.747 7.476 1.00 97.31 283 LEU A CA 1
ATOM 2317 C C . LEU A 1 283 ? 9.665 -12.933 8.406 1.00 97.31 283 LEU A C 1
ATOM 2319 O O . LEU A 1 283 ? 8.938 -13.175 9.370 1.00 97.31 283 LEU A O 1
ATOM 2323 N N . ASN A 1 284 ? 10.805 -13.600 8.206 1.00 97.75 284 ASN A N 1
ATOM 2324 C CA . ASN A 1 284 ? 11.235 -14.707 9.066 1.00 97.75 284 ASN A CA 1
ATOM 2325 C C . ASN A 1 284 ? 11.451 -14.271 10.524 1.00 97.75 284 ASN A C 1
ATOM 2327 O O . ASN A 1 284 ? 11.036 -14.957 11.462 1.00 97.75 284 ASN A O 1
ATOM 2331 N N . ASN A 1 285 ? 12.067 -13.105 10.731 1.00 97.94 285 ASN A N 1
ATOM 2332 C CA . ASN A 1 285 ? 12.274 -12.550 12.066 1.00 97.94 285 ASN A CA 1
ATOM 2333 C C . ASN A 1 285 ? 10.949 -12.180 12.746 1.00 97.94 285 ASN A C 1
ATOM 2335 O O . ASN A 1 285 ? 10.810 -12.406 13.950 1.00 97.94 285 ASN A O 1
ATOM 2339 N N . HIS A 1 286 ? 9.981 -11.645 11.995 1.00 97.12 286 HIS A N 1
ATOM 2340 C CA . HIS A 1 286 ? 8.651 -11.313 12.504 1.00 97.12 286 HIS A CA 1
ATOM 2341 C C . HIS A 1 286 ? 7.929 -12.562 13.026 1.00 97.12 286 HIS A C 1
ATOM 2343 O O . HIS A 1 286 ? 7.490 -12.580 14.178 1.00 97.12 286 HIS A O 1
ATOM 2349 N N . ARG A 1 287 ? 7.920 -13.648 12.244 1.00 96.75 287 ARG A N 1
ATOM 2350 C CA . ARG A 1 287 ? 7.338 -14.936 12.661 1.00 96.75 287 ARG A CA 1
ATOM 2351 C C . ARG A 1 287 ? 8.025 -15.525 13.883 1.00 96.75 287 ARG A C 1
ATOM 2353 O O . ARG A 1 287 ? 7.363 -15.947 14.830 1.00 96.75 287 ARG A O 1
ATOM 2360 N N . LEU A 1 288 ? 9.358 -15.499 13.915 1.00 97.44 288 LEU A N 1
ATOM 2361 C CA . LEU A 1 288 ? 10.110 -15.961 15.081 1.00 97.44 288 LEU A CA 1
ATOM 2362 C C . LEU A 1 288 ? 9.751 -15.155 16.340 1.00 97.44 288 LEU A C 1
ATOM 2364 O O . LEU A 1 288 ? 9.607 -15.733 17.420 1.00 97.44 288 LEU A O 1
ATOM 2368 N N . ALA A 1 289 ? 9.606 -13.834 16.216 1.00 97.56 289 ALA A N 1
ATOM 2369 C CA . ALA A 1 289 ? 9.194 -12.971 17.319 1.00 97.56 289 ALA A CA 1
ATOM 2370 C C . ALA A 1 289 ? 7.767 -13.296 17.788 1.00 97.56 289 ALA A C 1
ATOM 2372 O O . ALA A 1 289 ? 7.547 -13.432 18.994 1.00 97.56 289 ALA A O 1
ATOM 2373 N N . LYS A 1 290 ? 6.831 -13.511 16.856 1.00 96.19 290 LYS A N 1
ATOM 2374 C CA . LYS A 1 290 ? 5.446 -13.915 17.146 1.00 96.19 290 LYS A CA 1
ATOM 2375 C C . LYS A 1 290 ? 5.387 -15.242 17.907 1.00 96.19 290 LYS A C 1
ATOM 2377 O O . LYS A 1 290 ? 4.765 -15.312 18.965 1.00 96.19 290 LYS A O 1
ATOM 2382 N N . LEU A 1 291 ? 6.121 -16.259 17.451 1.00 97.38 291 LEU A N 1
ATOM 2383 C CA . LEU A 1 291 ? 6.211 -17.562 18.124 1.00 97.38 291 LEU A CA 1
ATOM 2384 C C . LEU A 1 291 ? 6.807 -17.453 19.534 1.00 97.38 291 LEU A C 1
ATOM 2386 O O . LEU A 1 291 ? 6.335 -18.105 20.466 1.00 97.38 291 LEU A O 1
ATOM 2390 N N . LYS A 1 292 ? 7.847 -16.630 19.717 1.00 98.12 292 LYS A N 1
ATOM 2391 C CA . LYS A 1 292 ? 8.427 -16.373 21.046 1.00 98.12 292 LYS A CA 1
ATOM 2392 C C . LYS A 1 292 ? 7.419 -15.693 21.975 1.00 98.12 292 LYS A C 1
ATOM 2394 O O . LYS A 1 292 ? 7.302 -16.105 23.126 1.00 98.12 292 LYS A O 1
ATOM 2399 N N . ALA A 1 293 ? 6.676 -14.707 21.475 1.00 97.19 293 ALA A N 1
ATOM 2400 C CA . ALA A 1 293 ? 5.640 -14.021 22.242 1.00 97.19 293 ALA A CA 1
ATOM 2401 C C . ALA A 1 293 ? 4.509 -14.977 22.658 1.00 97.19 293 ALA A C 1
ATOM 2403 O O . ALA A 1 293 ? 4.132 -14.992 23.827 1.00 97.19 293 ALA A O 1
ATOM 2404 N N . GLN A 1 294 ? 4.033 -15.834 21.749 1.00 96.75 294 GLN A N 1
ATOM 2405 C CA . GLN A 1 294 ? 3.014 -16.849 22.049 1.00 96.75 294 GLN A CA 1
ATOM 2406 C C . GLN A 1 294 ? 3.485 -17.845 23.118 1.00 96.75 294 GLN A C 1
ATOM 2408 O O . GLN A 1 294 ? 2.749 -18.144 24.058 1.00 96.75 294 GLN A O 1
ATOM 2413 N N . LYS A 1 295 ? 4.732 -18.329 23.018 1.00 98.31 295 LYS A N 1
ATOM 2414 C CA . LYS A 1 295 ? 5.323 -19.217 24.035 1.00 98.31 295 LYS A CA 1
ATOM 2415 C C . LYS A 1 295 ? 5.382 -18.547 25.407 1.00 98.31 295 LYS A C 1
ATOM 2417 O O . LYS A 1 295 ? 4.990 -19.162 26.394 1.00 98.31 295 LYS A O 1
ATOM 2422 N N . LEU A 1 296 ? 5.815 -17.287 25.456 1.00 98.31 296 LEU A N 1
ATOM 2423 C CA . LEU A 1 296 ? 5.881 -16.514 26.695 1.00 98.31 296 LEU A CA 1
ATOM 2424 C C . LEU A 1 296 ? 4.486 -16.293 27.302 1.00 98.31 296 LEU A C 1
ATOM 2426 O O . LEU A 1 296 ? 4.300 -16.470 28.502 1.00 98.31 296 LEU A O 1
ATOM 2430 N N . GLN A 1 297 ? 3.486 -15.963 26.482 1.00 97.62 297 GLN A N 1
ATOM 2431 C CA . GLN A 1 297 ? 2.099 -15.813 26.935 1.00 97.62 297 GLN A CA 1
ATOM 2432 C C . GLN A 1 297 ? 1.539 -17.121 27.507 1.00 97.62 297 GLN A C 1
ATOM 2434 O O . GLN A 1 297 ? 0.924 -17.115 28.575 1.00 97.62 297 GLN A O 1
ATOM 2439 N N . ALA A 1 298 ? 1.787 -18.255 26.846 1.00 98.19 298 ALA A N 1
ATOM 2440 C CA . ALA A 1 298 ? 1.374 -19.566 27.341 1.00 98.19 298 ALA A CA 1
ATOM 2441 C C . ALA A 1 298 ? 2.037 -19.913 28.688 1.00 98.19 298 ALA A C 1
ATOM 2443 O O . ALA A 1 298 ? 1.388 -20.470 29.578 1.00 98.19 298 ALA A O 1
ATOM 2444 N N . GLU A 1 299 ? 3.310 -19.552 28.865 1.00 98.44 299 GLU A N 1
ATOM 2445 C CA . GLU A 1 299 ? 4.032 -19.729 30.126 1.00 98.44 299 GLU A CA 1
ATOM 2446 C C . GLU A 1 299 ? 3.453 -18.860 31.251 1.00 98.44 299 GLU A C 1
ATOM 2448 O O . GLU A 1 299 ? 3.173 -19.382 32.333 1.00 98.44 299 GLU A O 1
ATOM 2453 N N . ILE A 1 300 ? 3.171 -17.581 30.983 1.00 97.81 300 ILE A N 1
ATOM 2454 C CA . ILE A 1 300 ? 2.506 -16.674 31.934 1.00 97.81 300 ILE A CA 1
ATOM 2455 C C . ILE A 1 300 ? 1.146 -17.244 32.356 1.00 97.81 300 ILE A C 1
ATOM 2457 O O . ILE A 1 300 ? 0.853 -17.342 33.548 1.00 97.81 300 ILE A O 1
ATOM 2461 N N . HIS A 1 301 ? 0.329 -17.700 31.401 1.00 97.94 301 HIS A N 1
ATOM 2462 C CA . HIS A 1 301 ? -0.956 -18.327 31.713 1.00 97.94 301 HIS A CA 1
ATOM 2463 C C . HIS A 1 301 ? -0.805 -19.591 32.568 1.00 97.94 301 HIS A C 1
ATOM 2465 O O . HIS A 1 301 ? -1.609 -19.815 33.476 1.00 97.94 301 HIS A O 1
ATOM 2471 N N . ARG A 1 302 ? 0.223 -20.411 32.319 1.00 98.31 302 ARG A N 1
ATOM 2472 C CA . ARG A 1 302 ? 0.513 -21.608 33.122 1.00 98.31 302 ARG A CA 1
ATOM 2473 C C . ARG A 1 302 ? 0.914 -21.250 34.555 1.00 98.31 302 ARG A C 1
ATOM 2475 O O . ARG A 1 302 ? 0.470 -21.929 35.480 1.00 98.31 302 ARG A O 1
ATOM 2482 N N . LEU A 1 303 ? 1.740 -20.221 34.742 1.00 97.75 303 LEU A N 1
ATOM 2483 C CA . LEU A 1 303 ? 2.153 -19.748 36.066 1.00 97.75 303 LEU A CA 1
ATOM 2484 C C . LEU A 1 303 ? 0.971 -19.163 36.847 1.00 97.75 303 LEU A C 1
ATOM 2486 O O . LEU A 1 303 ? 0.783 -19.526 38.005 1.00 97.75 303 LEU A O 1
ATOM 2490 N N . ASN A 1 304 ? 0.120 -18.367 36.195 1.00 96.81 304 ASN A N 1
ATOM 2491 C CA . ASN A 1 304 ? -1.074 -17.795 36.824 1.00 96.81 304 ASN A CA 1
ATOM 2492 C C . ASN A 1 304 ? -2.053 -18.875 37.307 1.00 96.81 304 ASN A C 1
ATOM 2494 O O . ASN A 1 304 ? -2.592 -18.766 38.404 1.00 96.81 304 ASN A O 1
ATOM 2498 N N . ARG A 1 305 ? -2.249 -19.956 36.534 1.00 97.56 305 ARG A N 1
ATOM 2499 C CA . ARG A 1 305 ? -3.081 -21.094 36.973 1.00 97.56 305 ARG A CA 1
ATOM 2500 C C . ARG A 1 305 ? -2.502 -21.787 38.208 1.00 97.56 305 ARG A C 1
ATOM 2502 O O . ARG A 1 305 ? -3.234 -22.033 39.156 1.00 97.56 305 ARG A O 1
ATOM 2509 N N . LYS A 1 306 ? -1.187 -22.031 38.231 1.00 97.12 306 LYS A N 1
ATOM 2510 C CA . LYS A 1 306 ? -0.515 -22.634 39.394 1.00 97.12 306 LYS A CA 1
ATOM 2511 C C . LYS A 1 306 ? -0.602 -21.761 40.649 1.00 97.12 306 LYS A C 1
ATOM 2513 O O . LYS A 1 306 ? -0.748 -22.307 41.735 1.00 97.12 306 LYS A O 1
ATOM 2518 N N . GLY A 1 307 ? -0.514 -20.436 40.499 1.00 95.88 307 GLY A N 1
ATOM 2519 C CA . GLY A 1 307 ? -0.687 -19.493 41.609 1.00 95.88 307 GLY A CA 1
ATOM 2520 C C . GLY A 1 307 ? -2.073 -19.612 42.249 1.00 95.88 307 GLY A C 1
ATOM 2521 O O . GLY A 1 307 ? -2.177 -19.784 43.460 1.00 95.88 307 GLY A O 1
ATOM 2522 N N . LEU A 1 308 ? -3.125 -19.652 41.428 1.00 94.31 308 LEU A N 1
ATOM 2523 C CA . LEU A 1 308 ? -4.506 -19.814 41.899 1.00 94.31 308 LEU A CA 1
ATOM 2524 C C . LEU A 1 308 ? -4.753 -21.160 42.597 1.00 94.31 308 LEU A C 1
ATOM 2526 O O . LEU A 1 308 ? -5.502 -21.217 43.569 1.00 94.31 308 LEU A O 1
ATOM 2530 N N . ASP A 1 309 ? -4.125 -22.238 42.126 1.00 95.94 309 ASP A N 1
ATOM 2531 C CA . ASP A 1 309 ? -4.230 -23.551 42.775 1.00 95.94 309 ASP A CA 1
ATOM 2532 C C . ASP A 1 309 ? -3.473 -23.594 44.114 1.00 95.94 309 ASP A C 1
ATOM 2534 O O . ASP A 1 309 ? -3.890 -24.293 45.037 1.00 95.94 309 ASP A O 1
ATOM 2538 N N . SER A 1 310 ? -2.376 -22.837 44.247 1.00 95.00 310 SER A N 1
ATOM 2539 C CA . SER A 1 310 ? -1.634 -22.734 45.510 1.00 95.00 310 SER A CA 1
ATOM 2540 C C . SER A 1 310 ? -2.349 -21.905 46.577 1.00 95.00 310 SER A C 1
ATOM 2542 O O . SER A 1 310 ? -2.185 -22.196 47.751 1.00 95.00 310 SER A O 1
ATOM 2544 N N . GLU A 1 311 ? -3.174 -20.927 46.193 1.00 92.62 311 GLU A N 1
ATOM 2545 C CA . GLU A 1 311 ? -3.989 -20.138 47.135 1.00 92.62 311 GLU A CA 1
ATOM 2546 C C . GLU A 1 311 ? -5.218 -20.900 47.662 1.00 92.62 311 GLU A C 1
ATOM 2548 O O . GLU A 1 311 ? -5.832 -20.488 48.643 1.00 92.62 311 GLU A O 1
ATOM 2553 N N . ARG A 1 312 ? -5.607 -21.999 47.003 1.00 89.62 312 ARG A N 1
ATOM 2554 C CA . ARG A 1 312 ? -6.774 -22.813 47.379 1.00 89.62 312 ARG A CA 1
ATOM 2555 C C . ARG A 1 312 ? -6.462 -23.955 48.349 1.00 89.62 312 ARG A C 1
ATOM 2557 O O . ARG A 1 312 ? -7.410 -24.553 48.854 1.00 89.62 312 ARG A O 1
ATOM 2564 N N . ASN A 1 313 ? -5.186 -24.271 48.568 1.00 83.25 313 ASN A N 1
ATOM 2565 C CA . ASN A 1 313 ? -4.729 -25.318 49.489 1.00 83.25 313 ASN A CA 1
ATOM 2566 C C . ASN A 1 313 ? -4.168 -24.702 50.768 1.00 83.25 313 ASN A C 1
ATOM 2568 O O . ASN A 1 313 ? -4.410 -25.294 51.842 1.00 83.25 313 ASN A O 1
#